Protein AF-A0A9N8EAL6-F1 (afdb_monomer)

Organism: NCBI:txid568900

Radius of gyration: 36.68 Å; Cα contacts (8 Å, |Δi|>4): 129; chains: 1; bounding box: 76×96×109 Å

Secondary structure (DSSP, 8-state):
---TTTTSSSSGGGSSS---------------------------------------TT--TTHHHH-TT--SS-HHHHHHHHHHHHTSTTTTTHHHHHHHHHHHHHHHHHHHHHHHHHHHHHTSPPPTT-----HHHHTT-HHHHHSHHHHHHHHSHHHHHHHHHHHHHHHHHHHHHHHHHHHHHHHHHHHHHHHHHHHHHHHS----------HHHHHHHHHHHHHHTSSS--S--------------------------SHHHHHHHHHHHHHHHHHHHHHHHHHHHHHTTSS---B-TTSSB---HHHHHHHHHHHHHHHTT--

pLDDT: mean 73.94, std 21.77, range [33.69, 98.25]

Structure (mmCIF, N/CA/C/O backbone):
data_AF-A0A9N8EAL6-F1
#
_entry.id   AF-A0A9N8EAL6-F1
#
loop_
_atom_site.group_PDB
_atom_site.id
_atom_site.type_symbol
_atom_site.label_atom_id
_atom_site.label_alt_id
_atom_site.label_comp_id
_atom_site.label_asym_id
_atom_site.label_entity_id
_atom_site.label_seq_id
_atom_site.pdbx_PDB_ins_code
_atom_site.Cartn_x
_atom_site.Cartn_y
_atom_site.Cartn_z
_atom_site.occupancy
_atom_site.B_iso_or_equiv
_atom_site.auth_seq_id
_atom_site.auth_comp_id
_atom_site.auth_asym_id
_atom_site.auth_atom_id
_atom_site.pdbx_PDB_model_num
ATOM 1 N N . MET A 1 1 ? 19.943 -23.748 -30.199 1.00 39.03 1 MET A N 1
ATOM 2 C CA . MET A 1 1 ? 19.596 -24.183 -28.827 1.00 39.03 1 MET A CA 1
ATOM 3 C C . MET A 1 1 ? 18.640 -23.158 -28.229 1.00 39.03 1 MET A C 1
ATOM 5 O O . MET A 1 1 ? 19.079 -22.070 -27.883 1.00 39.03 1 MET A O 1
ATOM 9 N N . MET A 1 2 ? 17.334 -23.448 -28.211 1.00 33.69 2 MET A N 1
ATOM 10 C CA . MET A 1 2 ? 16.306 -22.533 -27.688 1.00 33.69 2 MET A CA 1
ATOM 11 C C . MET A 1 2 ? 16.219 -22.652 -26.161 1.00 33.69 2 MET A C 1
ATOM 13 O O . MET A 1 2 ? 16.191 -23.760 -25.628 1.00 33.69 2 MET A O 1
ATOM 17 N N . ARG A 1 3 ? 16.223 -21.511 -25.460 1.00 41.09 3 ARG A N 1
ATOM 18 C CA . ARG A 1 3 ? 16.171 -21.432 -23.991 1.00 41.09 3 ARG A CA 1
ATOM 19 C C . ARG A 1 3 ? 14.724 -21.580 -23.479 1.00 41.09 3 ARG A C 1
ATOM 21 O O . ARG A 1 3 ? 13.819 -21.009 -24.082 1.00 41.09 3 ARG A O 1
ATOM 28 N N . PRO A 1 4 ? 14.493 -22.259 -22.340 1.00 47.22 4 PRO A N 1
ATOM 29 C CA . PRO A 1 4 ? 13.161 -22.589 -21.817 1.00 47.22 4 PRO A CA 1
ATOM 30 C C . PRO A 1 4 ? 12.445 -21.435 -21.078 1.00 47.22 4 PRO A C 1
ATOM 32 O O . PRO A 1 4 ? 11.571 -21.686 -20.256 1.00 47.22 4 PRO A O 1
ATOM 35 N N . PHE A 1 5 ? 12.776 -20.169 -21.354 1.00 44.00 5 PHE A N 1
ATOM 36 C CA . PHE A 1 5 ? 12.194 -19.021 -20.637 1.00 44.00 5 PHE A CA 1
ATOM 37 C C . PHE A 1 5 ? 10.914 -18.446 -21.277 1.00 44.00 5 PHE A C 1
ATOM 39 O O . PHE A 1 5 ? 10.159 -17.751 -20.603 1.00 44.00 5 PHE A O 1
ATOM 46 N N . SER A 1 6 ? 10.595 -18.784 -22.534 1.00 43.88 6 SER A N 1
ATOM 47 C CA . SER A 1 6 ? 9.388 -18.265 -23.212 1.00 43.88 6 SER A CA 1
ATOM 48 C C . SER A 1 6 ? 8.077 -18.966 -22.837 1.00 43.88 6 SER A C 1
ATOM 50 O O . SER A 1 6 ? 7.008 -18.458 -23.161 1.00 43.88 6 SER A O 1
ATOM 52 N N . LEU A 1 7 ? 8.119 -20.109 -22.146 1.00 43.12 7 LEU A N 1
ATOM 53 C CA . LEU A 1 7 ? 6.911 -20.890 -21.839 1.00 43.12 7 LEU A CA 1
ATOM 54 C C . LEU A 1 7 ? 6.179 -20.430 -20.566 1.00 43.12 7 LEU A C 1
ATOM 56 O O . LEU A 1 7 ? 5.005 -20.745 -20.393 1.00 43.12 7 LEU A O 1
ATOM 60 N N . LEU A 1 8 ? 6.825 -19.631 -19.712 1.00 42.97 8 LEU A N 1
ATOM 61 C CA . LEU A 1 8 ? 6.229 -19.142 -18.461 1.00 42.97 8 LEU A CA 1
ATOM 62 C C . LEU A 1 8 ? 5.416 -17.845 -18.628 1.00 42.97 8 LEU A C 1
ATOM 64 O O . LEU A 1 8 ? 4.573 -17.541 -17.790 1.00 42.97 8 LEU A O 1
ATOM 68 N N . LEU A 1 9 ? 5.592 -17.123 -19.740 1.00 45.41 9 LEU A N 1
ATOM 69 C CA . LEU A 1 9 ? 4.859 -15.884 -20.038 1.00 45.41 9 LEU A CA 1
ATOM 70 C C . LEU A 1 9 ? 3.500 -16.112 -20.725 1.00 45.41 9 LEU A C 1
ATOM 72 O O . LEU A 1 9 ? 2.684 -15.198 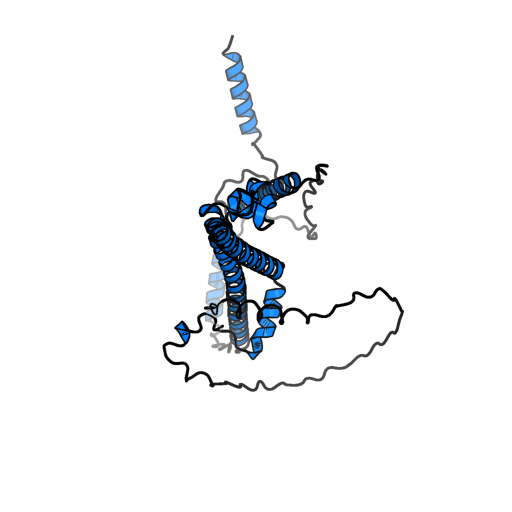-20.775 1.00 45.41 9 LEU A O 1
ATOM 76 N N . PHE A 1 10 ? 3.215 -17.327 -21.207 1.00 41.84 10 PHE A N 1
ATOM 77 C CA . PHE A 1 10 ? 1.943 -17.637 -21.877 1.00 41.84 10 PHE A CA 1
ATOM 78 C C . PHE A 1 10 ? 0.850 -18.196 -20.951 1.00 41.84 10 PHE A C 1
ATOM 80 O O . PHE A 1 10 ? -0.309 -18.259 -21.358 1.00 41.84 10 PHE A O 1
ATOM 87 N N . LEU A 1 11 ? 1.171 -18.568 -19.704 1.00 40.97 11 LEU A N 1
ATOM 88 C CA . LEU A 1 11 ? 0.177 -19.126 -18.774 1.00 40.97 11 LEU A CA 1
ATOM 89 C C . LEU A 1 11 ? -0.533 -18.081 -17.896 1.00 40.97 11 LEU A C 1
ATOM 91 O O . LEU A 1 11 ? -1.621 -18.360 -17.399 1.00 40.97 11 LEU A O 1
ATOM 95 N N . SER A 1 12 ? 0.008 -16.869 -17.738 1.00 42.00 12 SER A N 1
ATOM 96 C CA . SER A 1 12 ? -0.612 -15.813 -16.916 1.00 42.00 12 SER A CA 1
ATOM 97 C C . SER A 1 12 ? -1.681 -14.991 -17.651 1.00 42.00 12 SER A C 1
ATOM 99 O O . SER A 1 12 ? -2.512 -14.355 -17.009 1.00 42.00 12 SER A O 1
ATOM 101 N N . ALA A 1 13 ? -1.741 -15.049 -18.986 1.00 42.69 13 ALA A N 1
ATOM 102 C CA . ALA A 1 13 ? -2.713 -14.285 -19.777 1.00 42.69 13 ALA A CA 1
ATOM 103 C C . ALA A 1 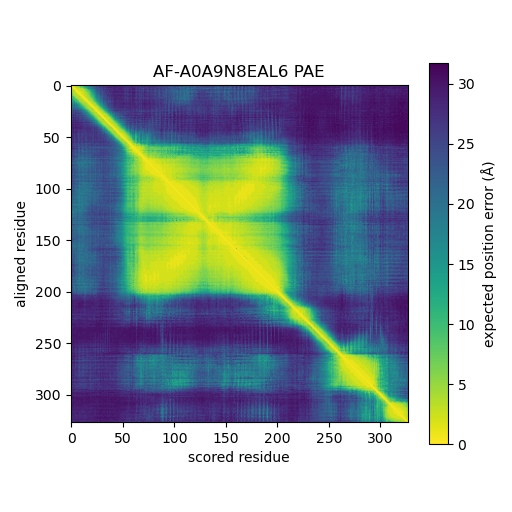13 ? -4.107 -14.940 -19.884 1.00 42.69 13 ALA A C 1
ATOM 105 O O . ALA A 1 13 ? -5.029 -14.335 -20.428 1.00 42.69 13 ALA A O 1
ATOM 106 N N . ARG A 1 14 ? -4.299 -16.165 -19.372 1.00 44.47 14 ARG A N 1
ATOM 107 C CA . ARG A 1 14 ? -5.548 -16.930 -19.564 1.00 44.47 14 ARG A CA 1
ATOM 108 C C . ARG A 1 14 ? -6.532 -16.891 -18.389 1.00 44.47 14 ARG A C 1
ATOM 110 O O . ARG A 1 14 ? -7.588 -17.503 -18.485 1.00 44.47 14 ARG A O 1
ATOM 117 N N . SER A 1 15 ? -6.224 -16.165 -17.309 1.00 42.28 15 SER A N 1
ATOM 118 C CA . SER A 1 15 ? -7.043 -16.159 -16.080 1.00 42.28 15 SER A CA 1
ATOM 119 C C . SER A 1 15 ? -7.833 -14.865 -15.817 1.00 42.28 15 SER A C 1
ATOM 121 O O . SER A 1 15 ? -8.472 -14.766 -14.772 1.00 42.28 15 SER A O 1
ATOM 123 N N . LEU A 1 16 ? -7.828 -13.879 -16.727 1.00 44.25 16 LEU A N 1
ATOM 124 C CA . LEU A 1 16 ? -8.550 -12.606 -16.531 1.00 44.25 16 LEU A CA 1
ATOM 125 C C . LEU A 1 16 ? -9.827 -12.424 -17.376 1.00 44.25 16 LEU A C 1
ATOM 127 O O . LEU A 1 16 ? -10.470 -11.384 -17.286 1.00 44.25 16 LEU A O 1
ATOM 131 N N . SER A 1 17 ? -10.263 -13.418 -18.155 1.00 42.00 17 SER A N 1
ATOM 132 C CA . SER A 1 17 ? -11.445 -13.287 -19.028 1.00 42.00 17 SER A CA 1
ATOM 133 C C . SER A 1 17 ? -12.767 -13.767 -18.405 1.00 42.00 17 SER A C 1
ATOM 135 O O . SER A 1 17 ? -13.650 -14.243 -19.116 1.00 42.00 17 SER A O 1
ATOM 137 N N . SER A 1 18 ? -12.941 -13.692 -17.084 1.00 44.59 18 SER A N 1
ATOM 138 C CA . SER A 1 18 ? -14.222 -14.035 -16.442 1.00 44.59 18 SER A CA 1
ATOM 139 C C . SER A 1 18 ? -14.507 -13.170 -15.219 1.00 44.59 18 SER A C 1
ATOM 141 O O . SER A 1 18 ? -14.542 -13.659 -14.098 1.00 44.59 18 SER A O 1
ATOM 143 N N . GLN A 1 19 ? -14.768 -11.882 -15.441 1.00 46.22 19 GLN A N 1
ATOM 144 C CA . GLN A 1 19 ? -15.762 -11.176 -14.634 1.00 46.22 19 GLN A CA 1
ATOM 145 C C . GLN A 1 19 ? -16.716 -10.442 -15.566 1.00 46.22 19 GLN A C 1
ATOM 147 O O . GLN A 1 19 ? -16.374 -9.470 -16.238 1.00 46.22 19 GLN A O 1
ATOM 152 N N . ALA A 1 20 ? -17.903 -11.029 -15.656 1.00 42.66 20 ALA A N 1
ATOM 153 C CA . ALA A 1 20 ? -19.029 -10.532 -16.402 1.00 42.66 20 ALA A CA 1
ATOM 154 C C . ALA A 1 20 ? -19.573 -9.250 -15.764 1.00 42.66 20 ALA A C 1
ATOM 156 O O . ALA A 1 20 ? -19.658 -9.102 -14.547 1.00 42.66 20 ALA A O 1
ATOM 157 N N . TRP A 1 21 ? -19.951 -8.359 -16.666 1.00 38.00 21 TRP A N 1
ATOM 158 C CA . TRP A 1 21 ? -20.810 -7.201 -16.520 1.00 38.00 21 TRP A CA 1
ATOM 159 C C . TRP A 1 21 ? -21.861 -7.301 -15.402 1.00 38.00 21 TRP A C 1
ATOM 161 O O . TRP A 1 21 ? -22.757 -8.142 -15.455 1.00 38.00 21 TRP A O 1
ATOM 171 N N . ILE A 1 22 ? -21.828 -6.353 -14.463 1.00 42.94 22 ILE A N 1
ATOM 172 C CA . ILE A 1 22 ? -23.010 -5.967 -13.686 1.00 42.94 22 ILE A CA 1
ATOM 173 C C . ILE A 1 22 ? -23.632 -4.768 -14.403 1.00 42.94 22 ILE A C 1
ATOM 175 O O . ILE A 1 22 ? -23.106 -3.658 -14.377 1.00 42.94 22 ILE A O 1
ATOM 179 N N . HIS A 1 23 ? -24.743 -5.031 -15.089 1.00 43.28 23 HIS A N 1
ATOM 180 C CA . HIS A 1 23 ? -25.616 -4.024 -15.678 1.00 43.28 23 HIS A CA 1
ATOM 181 C C . HIS A 1 23 ? -26.336 -3.236 -14.576 1.00 43.28 23 HIS A C 1
ATOM 183 O O . HIS A 1 23 ? -27.143 -3.787 -13.829 1.00 43.28 23 HIS A O 1
ATOM 189 N N . SER A 1 24 ? -26.109 -1.926 -14.536 1.00 43.47 24 SER A N 1
ATOM 190 C CA . SER A 1 24 ? -26.980 -0.957 -13.870 1.00 43.47 24 SER A CA 1
ATOM 191 C C . SER A 1 24 ? -28.190 -0.692 -14.776 1.00 43.47 24 SER A C 1
ATOM 193 O O . SER A 1 24 ? -28.054 -0.064 -15.825 1.00 43.47 24 SER A O 1
ATOM 195 N N . GLY A 1 25 ? -29.366 -1.204 -14.405 1.00 40.12 25 GLY A N 1
ATOM 196 C CA . GLY A 1 25 ? -30.649 -0.904 -15.056 1.00 40.12 25 GLY A CA 1
ATOM 197 C C . GLY A 1 25 ? -31.464 0.142 -14.273 1.00 40.12 25 GLY A C 1
ATOM 198 O O . GLY A 1 25 ? -31.322 0.212 -13.052 1.00 40.12 25 GLY A O 1
ATOM 199 N N . PRO A 1 26 ? -32.296 0.968 -14.942 1.00 55.44 26 PRO A N 1
ATOM 200 C CA . PRO A 1 26 ? -32.904 2.161 -14.355 1.00 55.44 26 PRO A CA 1
ATOM 201 C C . PRO A 1 26 ? -34.264 1.927 -13.674 1.00 55.44 26 PRO A C 1
ATOM 203 O O . PRO A 1 26 ? -34.973 0.959 -13.931 1.00 55.44 26 PRO A O 1
ATOM 206 N N . ASN A 1 27 ? -34.610 2.914 -12.842 1.00 46.31 27 ASN A N 1
ATOM 207 C CA . ASN A 1 27 ? -35.907 3.242 -12.246 1.00 46.31 27 ASN A CA 1
ATOM 208 C C . ASN A 1 27 ? -37.163 2.690 -12.946 1.00 46.31 27 ASN A C 1
ATOM 210 O O . ASN A 1 27 ? -37.526 3.144 -14.029 1.00 46.31 27 ASN A O 1
ATOM 214 N N . THR A 1 28 ? -37.961 1.935 -12.190 1.00 43.75 28 THR A N 1
ATOM 215 C CA . THR A 1 28 ? -39.425 1.954 -12.314 1.00 43.75 28 THR A CA 1
ATOM 216 C C . THR A 1 28 ? -40.062 2.084 -10.937 1.00 43.75 28 THR A C 1
ATOM 218 O O . THR A 1 28 ? -40.023 1.170 -10.117 1.00 43.75 28 THR A O 1
ATOM 221 N N . ARG A 1 29 ? -40.671 3.254 -10.711 1.00 49.31 29 ARG A N 1
ATOM 222 C CA . ARG A 1 29 ? -41.745 3.456 -9.737 1.00 49.31 29 ARG A CA 1
ATOM 223 C C . ARG A 1 29 ? -42.875 2.479 -10.051 1.00 49.31 29 ARG A C 1
ATOM 225 O O . ARG A 1 29 ? -43.297 2.436 -11.200 1.00 49.31 29 ARG A O 1
ATOM 232 N N . LEU A 1 30 ? -43.429 1.824 -9.037 1.00 41.50 30 LEU A N 1
ATOM 233 C CA . LEU A 1 30 ? -44.863 1.553 -8.959 1.00 41.50 30 LEU A CA 1
ATOM 234 C C . LEU A 1 30 ? -45.287 1.367 -7.499 1.00 41.50 30 LEU A C 1
ATOM 236 O O . LEU A 1 30 ? -44.537 0.947 -6.625 1.00 41.50 30 LEU A O 1
ATOM 240 N N . SER A 1 31 ? -46.504 1.827 -7.295 1.00 40.22 31 SER A N 1
ATOM 241 C CA . SER A 1 31 ? -47.229 2.193 -6.092 1.00 40.22 31 SER A CA 1
ATOM 242 C C . SER A 1 31 ? -47.711 1.032 -5.220 1.00 40.22 31 SER A C 1
ATOM 244 O O . SER A 1 31 ? -48.029 -0.037 -5.722 1.00 40.22 31 SER A O 1
ATOM 246 N N . CYS A 1 32 ? -47.904 1.366 -3.939 1.00 42.75 32 CYS A N 1
ATOM 247 C CA . CYS A 1 32 ? -48.983 0.937 -3.043 1.00 42.75 32 CYS A CA 1
ATOM 248 C C . CYS A 1 32 ? -49.316 -0.560 -2.958 1.00 42.75 32 CYS A C 1
ATOM 250 O O . CYS A 1 32 ? -50.050 -1.078 -3.790 1.00 42.75 32 CYS A O 1
ATOM 252 N N . PHE A 1 33 ? -49.000 -1.180 -1.817 1.00 40.34 33 PHE A N 1
ATOM 253 C CA . PHE A 1 33 ? -49.978 -2.037 -1.144 1.00 40.34 33 PHE A CA 1
ATOM 254 C C . PHE A 1 33 ? -49.747 -2.038 0.369 1.00 40.34 33 PHE A C 1
ATOM 256 O O . PHE A 1 33 ? -48.736 -2.517 0.879 1.00 40.34 33 PHE A O 1
ATOM 263 N N . SER A 1 34 ? -50.715 -1.474 1.084 1.00 47.41 34 SER A N 1
ATOM 264 C CA . SER A 1 34 ? -50.854 -1.570 2.528 1.00 47.41 34 SER A CA 1
ATOM 265 C C . SER A 1 34 ? -51.050 -3.031 2.931 1.00 47.41 34 SER A C 1
ATOM 267 O O . SER A 1 34 ? -51.983 -3.683 2.463 1.00 47.41 34 SER A O 1
ATOM 269 N N . ARG A 1 35 ? -50.239 -3.535 3.865 1.00 39.75 35 ARG A N 1
ATOM 270 C CA . ARG A 1 35 ? -50.646 -4.671 4.696 1.00 39.75 35 ARG A CA 1
ATOM 271 C C . ARG A 1 35 ? -50.071 -4.539 6.097 1.00 39.75 35 ARG A C 1
ATOM 273 O O . ARG A 1 35 ? -48.943 -4.917 6.384 1.00 39.75 35 ARG A O 1
ATOM 280 N N . VAL A 1 36 ? -50.907 -3.984 6.966 1.00 50.28 36 VAL A N 1
ATOM 281 C CA . VAL A 1 36 ? -50.837 -4.187 8.409 1.00 50.28 36 VAL A CA 1
ATOM 282 C C . VAL A 1 36 ? -50.982 -5.689 8.653 1.00 50.28 36 VAL A C 1
ATOM 284 O O . VAL A 1 36 ? -52.036 -6.259 8.380 1.00 50.28 36 VAL A O 1
ATOM 287 N N . SER A 1 37 ? -49.933 -6.335 9.157 1.00 44.91 37 SER A N 1
ATOM 288 C CA . SER A 1 37 ? -50.078 -7.587 9.894 1.00 44.91 37 SER A CA 1
ATOM 289 C C . SER A 1 37 ? -49.391 -7.439 11.242 1.00 44.91 37 SER A C 1
ATOM 291 O O . SER A 1 37 ? -48.176 -7.562 11.383 1.00 44.91 37 SER A O 1
ATOM 293 N N . THR A 1 38 ? -50.214 -7.157 12.240 1.00 48.38 38 THR A N 1
ATOM 294 C CA . THR A 1 38 ? -50.007 -7.558 13.623 1.00 48.38 38 THR A CA 1
ATOM 295 C C . THR A 1 38 ? -49.621 -9.037 13.658 1.00 48.38 38 THR A C 1
ATOM 297 O O . THR A 1 38 ? -50.462 -9.901 13.420 1.00 48.38 38 THR A O 1
ATOM 300 N N . GLN A 1 39 ? -48.357 -9.342 13.962 1.00 41.94 39 GLN A N 1
ATOM 301 C CA . GLN A 1 39 ? -47.972 -10.691 14.362 1.00 41.94 39 GLN A CA 1
ATOM 302 C C . GLN A 1 39 ? -47.383 -10.663 15.768 1.00 41.94 39 GLN A C 1
ATOM 304 O O . GLN A 1 39 ? -46.428 -9.965 16.100 1.00 41.94 39 GLN A O 1
ATOM 309 N N . THR A 1 40 ? -48.103 -11.384 16.608 1.00 40.03 40 THR A N 1
ATOM 310 C CA . THR A 1 40 ? -47.963 -11.572 18.037 1.00 40.03 40 THR A CA 1
ATOM 311 C C . THR A 1 40 ? -46.636 -12.210 18.417 1.00 40.03 40 THR A C 1
ATOM 313 O O . THR A 1 40 ? -46.141 -13.108 17.743 1.00 40.03 40 THR A O 1
ATOM 316 N N . ARG A 1 41 ? -46.131 -11.775 19.577 1.00 48.03 41 ARG A N 1
ATOM 317 C CA . ARG A 1 41 ? -45.130 -12.448 20.408 1.00 48.03 41 ARG A CA 1
ATOM 318 C C . ARG A 1 41 ? -45.295 -13.971 20.391 1.00 48.03 41 ARG A C 1
ATOM 320 O O . ARG A 1 41 ? -46.301 -14.480 20.880 1.00 48.03 41 ARG A O 1
ATOM 327 N N . THR A 1 42 ? -44.227 -14.666 20.025 1.00 39.12 42 THR A N 1
ATOM 328 C CA . THR A 1 42 ? -43.959 -16.027 20.495 1.00 39.12 42 THR A CA 1
ATOM 329 C C . THR A 1 42 ? -42.568 -16.043 21.107 1.00 39.12 42 THR A C 1
ATOM 331 O O . THR A 1 42 ? -41.550 -15.862 20.445 1.00 39.12 42 THR A O 1
ATOM 334 N N . THR A 1 43 ? -42.544 -16.191 22.425 1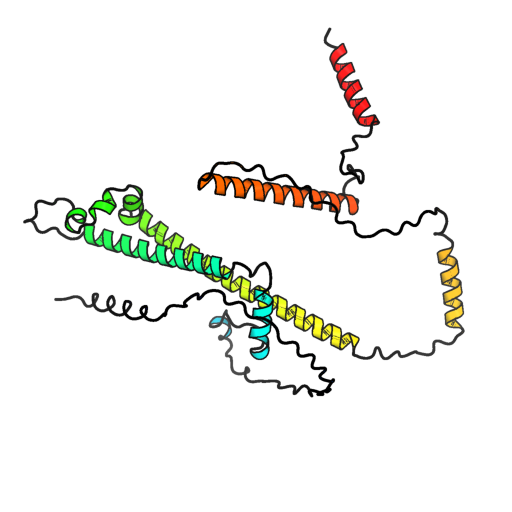.00 49.56 43 THR A N 1
ATOM 335 C CA . THR A 1 43 ? -41.361 -16.432 23.241 1.00 49.56 43 THR A CA 1
ATOM 336 C C . THR A 1 43 ? -40.794 -17.805 22.901 1.00 49.56 43 THR A C 1
ATOM 338 O O . THR A 1 43 ? -41.303 -18.814 23.385 1.00 49.56 43 THR A O 1
ATOM 341 N N . CYS A 1 44 ? -39.740 -17.851 22.089 1.00 34.91 44 CYS A N 1
ATOM 342 C CA . CYS A 1 44 ? -38.919 -19.046 21.962 1.00 34.91 44 CYS A CA 1
ATOM 343 C C . CYS A 1 44 ? -37.740 -18.906 22.927 1.00 34.91 44 CYS A C 1
ATOM 345 O O . CYS A 1 44 ? -36.825 -18.109 22.727 1.00 34.91 44 CYS A O 1
ATOM 347 N N . SER A 1 45 ? -37.829 -19.641 24.032 1.00 45.69 45 SER A N 1
ATOM 348 C CA . SER A 1 45 ? -36.743 -19.845 24.979 1.00 45.69 45 SER A CA 1
ATOM 349 C C . SER A 1 45 ? -35.655 -20.662 24.282 1.00 45.69 45 SER A C 1
ATOM 351 O O . SER A 1 45 ? -35.688 -21.889 24.301 1.00 45.69 45 SER A O 1
ATOM 353 N N . THR A 1 46 ? -34.713 -19.985 23.626 1.00 43.72 46 THR A N 1
ATOM 354 C CA . THR A 1 46 ? -33.516 -20.620 23.070 1.00 43.72 46 THR A CA 1
ATOM 355 C C . THR A 1 46 ? -32.585 -20.965 24.222 1.00 43.72 46 THR A C 1
ATOM 357 O O . THR A 1 46 ? -31.831 -20.131 24.725 1.00 43.72 46 THR A O 1
ATOM 360 N N . THR A 1 47 ? -32.683 -22.212 24.672 1.00 40.84 47 THR A N 1
ATOM 361 C CA . THR A 1 47 ? -31.687 -22.860 25.518 1.00 40.84 47 THR A CA 1
ATOM 362 C C . THR A 1 47 ? -30.340 -22.760 24.812 1.00 40.84 47 THR A C 1
ATOM 364 O O . THR A 1 47 ? -30.137 -23.331 23.744 1.00 40.84 47 THR A O 1
ATOM 367 N N . VAL A 1 48 ? -29.444 -21.974 25.401 1.00 42.44 48 VAL A N 1
ATOM 368 C CA . VAL A 1 48 ? -28.061 -21.788 24.967 1.00 42.44 48 VAL A CA 1
ATOM 369 C C . VAL A 1 48 ? -27.352 -23.137 25.082 1.00 42.44 48 VAL A C 1
ATOM 371 O O . VAL A 1 48 ? -26.926 -23.540 26.165 1.00 42.44 48 VAL A O 1
ATOM 374 N N . LEU A 1 49 ? -27.266 -23.858 23.965 1.00 37.94 49 LEU A N 1
ATOM 375 C CA . LEU A 1 49 ? -26.367 -24.991 23.809 1.00 37.94 49 LEU A CA 1
ATOM 376 C C . LEU A 1 49 ? -24.942 -24.443 23.837 1.00 37.94 49 LEU A C 1
ATOM 378 O O . LEU A 1 49 ? -24.465 -23.813 22.898 1.00 37.94 49 LEU A O 1
ATOM 382 N N . ARG A 1 50 ? -24.287 -24.651 24.976 1.00 45.88 50 ARG A N 1
ATOM 383 C CA . ARG A 1 50 ? -22.866 -24.414 25.199 1.00 45.88 50 ARG A CA 1
ATOM 384 C C . ARG A 1 50 ? -22.083 -25.485 24.433 1.00 45.88 50 ARG A C 1
ATOM 386 O O . ARG A 1 50 ? -21.627 -26.456 25.025 1.00 45.88 50 ARG A O 1
ATOM 393 N N . LEU A 1 51 ? -21.976 -25.326 23.117 1.00 39.78 51 LEU A N 1
ATOM 394 C CA . LEU A 1 51 ? -21.010 -26.049 22.295 1.00 39.78 51 LEU A CA 1
ATOM 395 C C . LEU A 1 51 ? -19.641 -25.415 22.542 1.00 39.78 51 LEU A C 1
ATOM 397 O O . LEU A 1 51 ? -19.228 -24.467 21.886 1.00 39.78 51 LEU A O 1
ATOM 401 N N . ALA A 1 52 ? -18.958 -25.918 23.567 1.00 44.25 52 ALA A N 1
ATOM 402 C CA . ALA A 1 52 ? -17.514 -25.810 23.634 1.00 44.25 52 ALA A CA 1
ATOM 403 C C . ALA A 1 52 ? -16.957 -26.738 22.545 1.00 44.25 52 ALA A C 1
ATOM 405 O O . ALA A 1 52 ? -16.779 -27.929 22.786 1.00 44.25 52 ALA A O 1
ATOM 406 N N . SER A 1 53 ? -16.769 -26.216 21.329 1.00 41.72 53 SER A N 1
ATOM 407 C CA . SER A 1 53 ? -15.912 -26.873 20.342 1.00 41.72 53 SER A CA 1
ATOM 408 C C . SER A 1 53 ? -14.477 -26.797 20.868 1.00 41.72 53 SER A C 1
ATOM 410 O O . SER A 1 53 ? -13.893 -25.719 20.959 1.00 41.72 53 SER A O 1
ATOM 412 N N . SER A 1 54 ? -13.960 -27.940 21.315 1.00 47.22 54 SER A N 1
ATOM 413 C CA . SER A 1 54 ? -12.598 -28.140 21.810 1.00 47.22 54 SER A CA 1
ATOM 414 C C . SER A 1 54 ? -11.723 -28.810 20.741 1.00 47.22 54 SER A C 1
ATOM 416 O O . SER A 1 54 ? -11.026 -29.779 21.029 1.00 47.22 54 SER A O 1
ATOM 418 N N . GLU A 1 55 ? -11.804 -28.358 19.487 1.00 54.81 55 GLU A N 1
ATOM 419 C CA . GLU A 1 55 ? -11.065 -28.958 18.361 1.00 54.81 55 GLU A CA 1
ATOM 420 C C . GLU A 1 55 ? -9.634 -28.410 18.159 1.00 54.81 55 GLU A C 1
ATOM 422 O O . GLU A 1 55 ? -8.989 -28.762 17.177 1.00 54.81 55 GLU A O 1
ATOM 427 N N . ASP A 1 56 ? -9.084 -27.603 19.075 1.00 55.06 56 ASP A N 1
ATOM 428 C CA . ASP A 1 56 ? -7.826 -26.860 18.838 1.00 55.06 56 ASP A CA 1
ATOM 429 C C . ASP A 1 56 ? -6.598 -27.316 19.668 1.00 55.06 56 ASP A C 1
ATOM 431 O O . ASP A 1 56 ? -5.610 -26.590 19.759 1.00 55.06 56 ASP A O 1
ATOM 435 N N . ASP A 1 57 ? -6.583 -28.532 20.229 1.00 59.31 57 ASP A N 1
ATOM 436 C CA . ASP A 1 57 ? -5.462 -28.989 21.086 1.00 59.31 57 ASP A CA 1
ATOM 437 C C . ASP A 1 57 ? -4.261 -29.610 20.330 1.00 59.31 57 ASP A C 1
ATOM 439 O O . ASP A 1 57 ? -3.282 -30.019 20.951 1.00 59.31 57 ASP A O 1
ATOM 443 N N . ASN A 1 58 ? -4.275 -29.651 18.990 1.00 68.12 58 ASN A N 1
ATOM 444 C CA . ASN A 1 58 ? -3.173 -30.205 18.176 1.00 68.12 58 ASN A CA 1
ATOM 445 C C . ASN A 1 58 ? -2.408 -29.162 17.342 1.00 68.12 58 ASN A C 1
ATOM 447 O O . ASN A 1 58 ? -1.735 -29.500 16.365 1.00 68.12 58 ASN A O 1
ATOM 451 N N . ARG A 1 59 ? -2.464 -27.880 17.713 1.00 72.50 59 ARG A N 1
ATOM 452 C CA . ARG A 1 59 ? -1.566 -26.874 17.133 1.00 72.50 59 ARG A CA 1
ATOM 453 C C . ARG A 1 59 ? -0.198 -26.976 17.809 1.00 72.50 59 ARG A C 1
ATOM 455 O O . ARG A 1 59 ? -0.030 -26.617 18.969 1.00 72.50 59 ARG A O 1
ATOM 462 N N . GLY A 1 60 ? 0.782 -27.526 17.090 1.00 83.44 60 GLY A N 1
ATOM 463 C CA . GLY A 1 60 ? 2.155 -27.645 17.587 1.00 83.44 60 GLY A CA 1
ATOM 464 C C . GLY A 1 60 ? 2.750 -26.282 17.982 1.00 83.44 60 GLY A C 1
ATOM 465 O O . GLY A 1 60 ? 2.314 -25.255 17.470 1.00 83.44 60 GLY A O 1
ATOM 466 N N . PRO A 1 61 ? 3.796 -26.239 18.827 1.00 84.25 61 PRO A N 1
ATOM 467 C CA . PRO A 1 61 ? 4.352 -25.001 19.401 1.00 84.25 61 PRO A CA 1
ATOM 468 C C . PRO A 1 61 ? 4.900 -23.993 18.374 1.00 84.25 61 PRO A C 1
ATOM 470 O O . PRO A 1 61 ? 5.246 -22.873 18.737 1.00 84.25 61 PRO A O 1
ATOM 473 N N . LEU A 1 62 ? 4.985 -24.382 17.098 1.00 85.06 62 LEU A N 1
ATOM 474 C CA . LEU A 1 62 ? 5.422 -23.538 15.986 1.00 85.06 62 LEU A CA 1
ATOM 475 C C . LEU A 1 62 ? 4.263 -22.998 15.132 1.00 85.06 62 LEU A C 1
ATOM 477 O O . LEU A 1 62 ? 4.511 -22.206 14.227 1.00 85.06 62 LEU A O 1
ATOM 481 N N . SER A 1 63 ? 3.009 -23.392 15.375 1.00 78.81 63 SER A N 1
ATOM 482 C CA . SER A 1 63 ? 1.868 -22.937 14.563 1.00 78.81 63 SER A CA 1
ATOM 483 C C . SER A 1 63 ? 1.698 -21.418 14.606 1.00 78.81 63 SER A C 1
ATOM 485 O O . SER A 1 63 ? 1.377 -20.804 13.594 1.00 78.81 63 SER A O 1
ATOM 487 N N . SER A 1 64 ? 2.011 -20.800 15.744 1.00 72.00 64 SER A N 1
ATOM 488 C CA . SER A 1 64 ? 1.999 -19.349 15.944 1.00 72.00 64 SER A CA 1
ATOM 489 C C . SER A 1 64 ? 3.037 -18.603 15.098 1.00 72.00 64 SER A C 1
ATOM 491 O O . SER A 1 64 ? 2.849 -17.424 14.818 1.00 72.00 64 SER A O 1
ATOM 493 N N . ILE A 1 65 ? 4.104 -19.276 14.651 1.00 78.25 65 ILE A N 1
ATOM 494 C CA . ILE A 1 65 ? 5.115 -18.699 13.752 1.00 78.25 65 ILE A CA 1
ATOM 495 C C . ILE A 1 65 ? 4.632 -18.747 12.297 1.00 78.25 65 ILE A C 1
ATOM 497 O O . ILE A 1 65 ? 4.863 -17.810 11.537 1.00 78.25 65 ILE A O 1
ATOM 501 N N . PHE A 1 66 ? 3.942 -19.821 11.905 1.00 79.31 66 PHE A N 1
ATOM 502 C CA . PHE A 1 66 ? 3.474 -20.013 10.528 1.00 79.31 66 PHE A CA 1
ATOM 503 C C . PHE A 1 66 ? 2.107 -19.380 10.243 1.00 79.31 66 PHE A C 1
ATOM 505 O O . PHE A 1 66 ? 1.749 -19.202 9.080 1.00 79.31 66 PHE A O 1
ATOM 512 N N . GLN A 1 67 ? 1.349 -19.024 11.281 1.00 80.31 67 GLN A N 1
ATOM 513 C CA . GLN A 1 67 ? 0.042 -18.378 11.169 1.00 80.31 67 GLN A CA 1
ATOM 514 C C . GLN A 1 67 ? 0.010 -17.083 11.990 1.00 80.31 67 GLN A C 1
ATOM 516 O O . GLN A 1 67 ? -0.781 -16.957 12.927 1.00 80.31 67 GLN A O 1
ATOM 521 N N . PRO A 1 68 ? 0.816 -16.063 11.626 1.00 75.62 68 PRO A N 1
ATOM 522 C CA . PRO A 1 68 ? 0.744 -14.759 12.289 1.00 75.62 68 PRO A CA 1
ATOM 523 C C . PRO A 1 68 ? -0.664 -14.144 12.191 1.00 75.62 68 PRO A C 1
ATOM 525 O O . PRO A 1 68 ? -1.010 -13.262 12.976 1.00 75.62 68 PRO A O 1
ATOM 528 N N . TYR A 1 69 ? -1.496 -14.642 11.268 1.00 81.88 69 TYR A N 1
ATOM 529 C CA . TYR A 1 69 ? -2.848 -14.178 10.964 1.00 81.88 69 TYR A CA 1
ATOM 530 C C . TYR A 1 69 ? -3.993 -14.890 11.707 1.00 81.88 69 TYR A C 1
ATOM 532 O O . TYR A 1 69 ? -5.156 -14.614 11.410 1.00 81.88 69 TYR A O 1
ATOM 540 N N . ASP A 1 70 ? -3.712 -15.750 12.691 1.00 84.31 70 ASP A N 1
ATOM 541 C CA . ASP A 1 70 ? -4.766 -16.383 13.497 1.00 84.31 70 ASP A CA 1
ATOM 542 C C . ASP A 1 70 ? -5.505 -15.373 14.388 1.00 84.31 70 ASP A C 1
ATOM 544 O O . ASP A 1 70 ? -4.955 -14.800 15.331 1.00 84.31 70 ASP A O 1
ATOM 548 N N . THR A 1 71 ? -6.783 -15.135 14.108 1.00 86.75 71 THR A N 1
ATOM 549 C CA . THR A 1 71 ? -7.622 -14.235 14.908 1.00 86.75 71 THR A CA 1
ATOM 550 C C . THR A 1 71 ? -8.124 -14.928 16.171 1.00 86.75 71 THR A C 1
ATOM 552 O O . THR A 1 71 ? -8.648 -16.034 16.088 1.00 86.75 71 THR A O 1
ATOM 555 N N . LYS A 1 72 ? -8.111 -14.235 17.319 1.00 91.81 72 LYS A N 1
ATOM 556 C CA . LYS A 1 72 ? -8.737 -14.713 18.579 1.00 91.81 72 LYS A CA 1
ATOM 557 C C . LYS A 1 72 ? -10.272 -14.826 18.516 1.00 91.81 72 LYS A C 1
ATOM 559 O O . LYS A 1 72 ? -10.914 -15.206 19.493 1.00 91.81 72 LYS A O 1
ATOM 564 N N . ILE A 1 73 ? -10.865 -14.406 17.401 1.00 93.12 73 ILE A N 1
ATOM 565 C CA . ILE A 1 73 ? -12.307 -14.318 17.198 1.00 93.12 73 ILE A CA 1
ATOM 566 C C . ILE A 1 73 ? -12.847 -15.710 16.829 1.00 93.12 73 ILE A C 1
ATOM 568 O O . ILE A 1 73 ? -12.382 -16.281 15.841 1.00 93.12 73 ILE A O 1
ATOM 572 N N . PRO A 1 74 ? -13.846 -16.243 17.558 1.00 93.75 74 PRO A N 1
ATOM 573 C CA . PRO A 1 74 ? -14.507 -17.491 17.198 1.00 93.75 74 PRO A CA 1
ATOM 574 C C . PRO A 1 74 ? -15.114 -17.409 15.790 1.00 93.75 74 PRO A C 1
ATOM 576 O O . PRO A 1 74 ? -15.715 -16.380 15.461 1.00 93.75 74 PRO A O 1
ATOM 579 N N . PRO A 1 75 ? -15.034 -18.477 14.976 1.00 93.19 75 PRO A N 1
ATOM 580 C CA . PRO A 1 75 ? -15.508 -18.456 13.592 1.00 93.19 75 PRO A CA 1
ATOM 581 C C . PRO A 1 75 ? -16.999 -18.102 13.482 1.00 93.19 75 PRO A C 1
ATOM 583 O O . PRO A 1 75 ? -17.385 -17.393 12.561 1.00 93.19 75 PRO A O 1
ATOM 586 N N . GLU A 1 76 ? -17.814 -18.495 14.465 1.00 95.31 76 GLU A N 1
ATOM 587 C CA . GLU A 1 76 ? -19.256 -18.209 14.524 1.00 95.31 76 GLU A CA 1
ATOM 588 C C . GLU A 1 76 ? -19.592 -16.712 14.626 1.00 95.31 76 GLU A C 1
ATOM 590 O O . GLU A 1 76 ? -20.628 -16.272 14.138 1.00 95.31 76 GLU A O 1
ATOM 595 N N . LEU A 1 77 ? -18.731 -15.922 15.278 1.00 95.00 77 LEU A N 1
ATOM 596 C CA . LEU A 1 77 ? -18.945 -14.485 15.499 1.00 95.00 77 LEU A CA 1
ATOM 597 C C . LEU A 1 77 ? -18.140 -13.619 14.529 1.00 95.00 77 LEU A C 1
ATOM 599 O O . LEU A 1 77 ? -18.247 -12.393 14.560 1.00 95.00 77 LEU A O 1
ATOM 603 N N . ARG A 1 78 ? -17.315 -14.243 13.685 1.00 94.19 78 ARG A N 1
ATOM 604 C CA . ARG A 1 78 ? -16.375 -13.553 12.807 1.00 94.19 78 ARG A CA 1
ATOM 605 C C . ARG A 1 78 ? -17.095 -12.572 11.886 1.00 94.19 78 ARG A C 1
ATOM 607 O O . ARG A 1 78 ? -16.750 -11.392 11.870 1.00 94.19 78 ARG A O 1
ATOM 614 N N . ASP A 1 79 ? -18.126 -13.035 11.192 1.00 96.19 79 ASP A N 1
ATOM 615 C CA . ASP A 1 79 ? -18.848 -12.226 10.208 1.00 96.19 79 ASP A CA 1
ATOM 616 C C . ASP A 1 79 ? -19.618 -11.071 10.857 1.00 96.19 79 ASP A C 1
ATOM 618 O O . ASP A 1 79 ? -19.593 -9.953 10.344 1.00 96.19 79 ASP A O 1
ATOM 622 N N . GLU A 1 80 ? -20.232 -11.296 12.024 1.00 95.88 80 GLU A N 1
ATOM 623 C CA . GLU A 1 80 ? -20.939 -10.247 12.770 1.00 95.88 80 GLU A CA 1
ATOM 624 C C . GLU A 1 80 ? -19.974 -9.139 13.217 1.00 95.88 80 GLU A C 1
ATOM 626 O O . GLU A 1 80 ? -20.270 -7.950 13.082 1.00 95.88 80 GLU A O 1
ATOM 631 N N . ILE A 1 81 ? -18.786 -9.514 13.701 1.00 96.38 81 ILE A N 1
ATOM 632 C CA . ILE A 1 81 ? -17.778 -8.554 14.159 1.00 96.38 81 ILE A CA 1
ATOM 633 C C . ILE A 1 81 ? -17.179 -7.786 12.985 1.00 96.38 81 ILE A C 1
ATOM 635 O O . ILE A 1 81 ? -17.024 -6.570 13.085 1.00 96.38 81 ILE A O 1
ATOM 639 N N . TYR A 1 82 ? -16.885 -8.443 11.861 1.00 95.56 82 TYR A N 1
ATOM 640 C CA . TYR A 1 82 ? -16.398 -7.738 10.673 1.00 95.56 82 TYR A CA 1
ATOM 641 C C . TYR A 1 82 ? -17.470 -6.854 10.031 1.00 95.56 82 TYR A C 1
ATOM 643 O O . TYR A 1 82 ? -17.134 -5.784 9.529 1.00 95.56 82 TYR A O 1
ATOM 651 N N . ALA A 1 83 ? -18.746 -7.240 10.082 1.00 96.00 83 ALA A N 1
ATOM 652 C CA . ALA A 1 83 ? -19.844 -6.375 9.657 1.00 96.00 83 ALA A CA 1
ATOM 653 C C . ALA A 1 83 ? -19.972 -5.144 10.570 1.00 96.00 83 ALA A C 1
ATOM 655 O O . ALA A 1 83 ? -20.154 -4.027 10.087 1.00 96.00 83 ALA A O 1
ATOM 656 N N . ALA A 1 84 ? -19.823 -5.317 11.887 1.00 94.88 84 ALA A N 1
ATOM 657 C CA . ALA A 1 84 ? -19.786 -4.202 12.830 1.00 94.88 84 ALA A CA 1
ATOM 658 C C . ALA A 1 84 ? -18.568 -3.289 12.597 1.00 94.88 84 ALA A C 1
ATOM 660 O O . ALA A 1 84 ? -18.704 -2.068 12.637 1.00 94.88 84 ALA A O 1
ATOM 661 N N . GLU A 1 85 ? -17.399 -3.865 12.307 1.00 95.56 85 GLU A N 1
ATOM 662 C CA . GLU A 1 85 ? -16.171 -3.132 11.984 1.00 95.56 85 GLU A CA 1
ATOM 663 C C . GLU A 1 85 ? -16.325 -2.311 10.701 1.00 95.56 85 GLU A C 1
ATOM 665 O O . GLU A 1 85 ? -15.979 -1.131 10.697 1.00 95.56 85 GLU A O 1
ATOM 670 N N . ALA A 1 86 ? -16.933 -2.883 9.659 1.00 95.19 86 ALA A N 1
ATOM 671 C CA . ALA A 1 86 ? -17.185 -2.208 8.387 1.00 95.19 86 ALA A CA 1
ATOM 672 C C . ALA A 1 86 ? -18.094 -0.972 8.518 1.00 95.19 86 ALA A C 1
ATOM 674 O O . ALA A 1 86 ? -17.983 -0.040 7.725 1.00 95.19 86 ALA A O 1
ATOM 675 N N . ASN A 1 87 ? -18.960 -0.939 9.536 1.00 95.12 87 ASN A N 1
ATOM 676 C CA . ASN A 1 87 ? -19.819 0.210 9.826 1.00 95.12 87 ASN A CA 1
ATOM 677 C C . ASN A 1 87 ? -19.098 1.336 10.590 1.00 95.12 87 ASN A C 1
ATOM 679 O O . ASN A 1 87 ? -19.683 2.398 10.806 1.00 95.12 87 ASN A O 1
ATOM 683 N N . THR A 1 88 ? -17.847 1.136 11.016 1.00 93.75 88 THR A N 1
ATOM 684 C CA . THR A 1 88 ? -17.069 2.191 11.677 1.00 93.75 88 THR A CA 1
ATOM 685 C C . THR A 1 88 ? -16.558 3.219 10.660 1.00 93.75 88 THR A C 1
ATOM 687 O O . THR A 1 88 ? -16.187 2.848 9.545 1.00 93.75 88 THR A O 1
ATOM 690 N N . PRO A 1 89 ? -16.461 4.511 11.025 1.00 92.75 89 PRO A N 1
ATOM 691 C CA . PRO A 1 89 ? -15.963 5.545 10.112 1.00 92.75 89 PRO A CA 1
ATOM 692 C C . PRO A 1 89 ? -14.516 5.291 9.656 1.00 92.75 89 PRO A C 1
ATOM 694 O O . PRO A 1 89 ? -14.152 5.663 8.551 1.00 92.75 89 PRO A O 1
ATOM 697 N N . ALA A 1 90 ? -13.698 4.602 10.460 1.00 88.19 90 ALA A N 1
ATOM 698 C CA . ALA A 1 90 ? -12.330 4.233 10.084 1.00 88.19 90 ALA A CA 1
ATOM 699 C C . ALA A 1 90 ? -12.262 3.131 9.006 1.00 88.19 90 ALA A C 1
ATOM 701 O O . ALA A 1 90 ? -11.265 3.024 8.284 1.00 88.19 90 ALA A O 1
ATOM 702 N N . ALA A 1 91 ? -13.299 2.292 8.915 1.00 93.62 91 ALA A N 1
ATOM 703 C CA . ALA A 1 91 ? -13.402 1.241 7.909 1.00 93.62 91 ALA A CA 1
ATOM 704 C C . ALA A 1 91 ? -13.978 1.755 6.584 1.00 93.62 91 ALA A C 1
ATOM 706 O O . ALA A 1 91 ? -13.685 1.181 5.529 1.00 93.62 91 ALA A O 1
ATOM 707 N N . GLN A 1 92 ? -14.743 2.852 6.626 1.00 91.56 92 GLN A N 1
ATOM 708 C CA . GLN A 1 92 ? -15.158 3.567 5.424 1.00 91.56 92 GLN A CA 1
ATOM 709 C C . GLN A 1 92 ? -13.893 3.983 4.647 1.00 91.56 92 GLN A C 1
ATOM 711 O O . GLN A 1 92 ? -12.887 4.398 5.219 1.00 91.56 92 GLN A O 1
ATOM 716 N N . GLU A 1 93 ? -13.897 3.740 3.335 1.00 94.88 93 GLU A N 1
ATOM 717 C CA . GLU A 1 93 ? -12.768 3.952 2.408 1.00 94.88 93 GLU A CA 1
ATOM 718 C C . GLU A 1 93 ? -11.550 3.019 2.541 1.00 94.88 93 GLU A C 1
ATOM 720 O O . GLU A 1 93 ? -10.701 3.028 1.646 1.00 94.88 93 GLU A O 1
ATOM 725 N N . ARG A 1 94 ? -11.449 2.158 3.569 1.00 94.62 94 ARG A N 1
ATOM 726 C CA . ARG A 1 94 ? -10.277 1.266 3.706 1.00 94.62 94 ARG A CA 1
ATOM 727 C C . ARG A 1 94 ? -10.088 0.378 2.477 1.00 94.62 94 ARG A C 1
ATOM 729 O O . ARG A 1 94 ? -8.969 0.231 1.993 1.00 94.62 94 ARG A O 1
ATOM 736 N N . GLY A 1 95 ? -11.177 -0.182 1.947 1.00 94.88 95 GLY A N 1
ATOM 737 C CA . GLY A 1 95 ? -11.130 -1.005 0.734 1.00 94.88 95 GLY A CA 1
ATOM 738 C C . GLY A 1 95 ? -10.519 -0.257 -0.455 1.00 94.88 95 GLY A C 1
ATOM 739 O O . GLY A 1 95 ? -9.672 -0.806 -1.153 1.00 94.88 95 GLY A O 1
ATOM 740 N N . THR A 1 96 ? -10.876 1.018 -0.627 1.00 96.25 96 THR A N 1
ATOM 741 C CA . THR A 1 96 ? -10.326 1.887 -1.674 1.00 96.25 96 THR A CA 1
ATOM 742 C C . THR A 1 96 ? -8.840 2.159 -1.457 1.00 96.25 96 THR A C 1
ATOM 744 O O . THR A 1 96 ? -8.067 2.077 -2.411 1.00 96.25 96 THR A O 1
ATOM 747 N N . ARG A 1 97 ? -8.411 2.430 -0.215 1.00 96.50 97 ARG A N 1
ATOM 748 C CA . ARG A 1 97 ? -6.989 2.645 0.109 1.00 96.50 97 ARG A CA 1
ATOM 749 C C . ARG A 1 97 ? -6.154 1.399 -0.176 1.00 96.50 97 ARG A C 1
ATOM 751 O O . ARG A 1 97 ? -5.186 1.483 -0.924 1.00 96.50 97 ARG A O 1
ATOM 758 N N . VAL A 1 98 ? -6.584 0.236 0.320 1.00 96.75 98 VAL A N 1
ATOM 759 C CA . VAL A 1 98 ? -5.914 -1.055 0.074 1.00 96.75 98 VAL A CA 1
ATOM 760 C C . VAL A 1 98 ? -5.836 -1.356 -1.421 1.00 96.75 98 VAL A C 1
ATOM 762 O O . VAL A 1 98 ? -4.767 -1.704 -1.915 1.00 96.75 98 VAL A O 1
ATOM 765 N N . ALA A 1 99 ? -6.934 -1.175 -2.161 1.00 96.88 99 ALA A N 1
ATOM 766 C CA . ALA A 1 99 ? -6.947 -1.377 -3.608 1.00 96.88 99 ALA A CA 1
ATOM 767 C C . ALA A 1 99 ? -5.982 -0.425 -4.332 1.00 96.88 99 ALA A C 1
ATOM 769 O O . ALA A 1 99 ? -5.276 -0.842 -5.247 1.00 96.88 99 ALA A O 1
ATOM 770 N N . THR A 1 100 ? -5.904 0.833 -3.892 1.00 97.81 100 THR A N 1
ATOM 771 C CA . THR A 1 100 ? -4.984 1.830 -4.457 1.00 97.81 100 THR A CA 1
ATOM 772 C C . THR A 1 100 ? -3.529 1.452 -4.191 1.00 97.81 100 THR A C 1
ATOM 774 O O . THR A 1 100 ? -2.716 1.469 -5.112 1.00 97.81 100 THR A O 1
ATOM 777 N N . TYR A 1 101 ? -3.193 1.048 -2.965 1.00 98.00 101 TYR A N 1
ATOM 778 C CA . TYR A 1 101 ? -1.847 0.592 -2.617 1.00 98.00 101 TYR A CA 1
ATOM 779 C C . TYR A 1 101 ? -1.451 -0.676 -3.376 1.00 98.00 101 TYR A C 1
ATOM 781 O O . TYR A 1 101 ? -0.355 -0.735 -3.929 1.00 98.00 101 TYR A O 1
ATOM 789 N N . ALA A 1 102 ? -2.357 -1.650 -3.491 1.00 97.69 102 ALA A N 1
ATOM 790 C CA . ALA A 1 102 ? -2.131 -2.859 -4.277 1.00 97.69 102 ALA A CA 1
ATOM 791 C C . ALA A 1 102 ? -1.923 -2.546 -5.770 1.00 97.69 102 ALA A C 1
ATOM 793 O O . ALA A 1 102 ? -1.042 -3.123 -6.407 1.00 97.69 102 ALA A O 1
ATOM 794 N N . LEU A 1 103 ? -2.686 -1.598 -6.324 1.00 98.19 103 LEU A N 1
ATOM 795 C CA . LEU A 1 103 ? -2.526 -1.150 -7.706 1.00 98.19 103 LEU A CA 1
ATOM 796 C C . LEU A 1 103 ? -1.170 -0.466 -7.924 1.00 98.19 103 LEU A C 1
ATOM 798 O O . LEU A 1 103 ? -0.478 -0.783 -8.888 1.00 98.19 103 LEU A O 1
ATOM 802 N N . ILE A 1 104 ? -0.765 0.434 -7.023 1.00 97.75 104 ILE A N 1
ATOM 803 C CA . ILE A 1 104 ? 0.548 1.095 -7.081 1.00 97.75 104 ILE A CA 1
ATOM 804 C C . ILE A 1 104 ? 1.673 0.062 -6.957 1.00 97.75 104 ILE A C 1
ATOM 806 O O . ILE A 1 104 ? 2.643 0.130 -7.710 1.00 97.75 104 ILE A O 1
ATOM 810 N N . ALA A 1 105 ? 1.529 -0.920 -6.062 1.00 98.25 105 ALA A N 1
ATOM 811 C CA . ALA A 1 105 ? 2.482 -2.013 -5.902 1.00 98.25 105 ALA A CA 1
ATOM 812 C C . ALA A 1 105 ? 2.645 -2.812 -7.201 1.00 98.25 105 ALA A C 1
ATOM 814 O O . ALA A 1 105 ? 3.762 -3.003 -7.684 1.00 98.25 105 ALA A O 1
ATOM 815 N N . PHE A 1 106 ? 1.525 -3.207 -7.809 1.00 98.00 106 PHE A N 1
ATOM 816 C CA . PHE A 1 106 ? 1.512 -3.927 -9.077 1.00 98.00 106 PHE A CA 1
ATOM 817 C C . PHE A 1 106 ? 2.155 -3.115 -10.208 1.00 98.00 106 PHE A C 1
ATOM 819 O O . PHE A 1 106 ? 3.027 -3.627 -10.910 1.00 98.00 106 PHE A O 1
ATOM 826 N N . ILE A 1 107 ? 1.788 -1.837 -10.352 1.00 97.94 107 ILE A N 1
ATOM 827 C CA . ILE A 1 107 ? 2.384 -0.941 -11.350 1.00 97.94 107 ILE A CA 1
ATOM 828 C C . ILE A 1 107 ? 3.894 -0.820 -11.117 1.00 97.94 107 ILE A C 1
ATOM 830 O O . ILE A 1 107 ? 4.661 -0.982 -12.060 1.00 97.94 107 ILE A O 1
ATOM 834 N N . GLY A 1 108 ? 4.344 -0.604 -9.878 1.00 97.31 108 GLY A N 1
ATOM 835 C CA . GLY A 1 108 ? 5.767 -0.499 -9.546 1.00 97.31 108 GLY A CA 1
ATOM 836 C C . GLY A 1 108 ? 6.565 -1.742 -9.949 1.00 97.31 108 GLY A C 1
ATOM 837 O O . GLY A 1 108 ? 7.624 -1.622 -10.564 1.00 97.31 108 GLY A O 1
ATOM 838 N N . ILE A 1 109 ? 6.018 -2.934 -9.689 1.00 97.06 109 ILE A N 1
ATOM 839 C CA . ILE A 1 109 ? 6.618 -4.212 -10.095 1.00 97.06 109 ILE A CA 1
ATOM 840 C C . ILE A 1 109 ? 6.688 -4.321 -11.624 1.00 97.06 109 ILE A C 1
ATOM 842 O O . ILE A 1 109 ? 7.748 -4.633 -12.166 1.00 97.06 109 ILE A O 1
ATOM 846 N N . VAL A 1 110 ? 5.595 -4.023 -12.333 1.00 97.94 110 VAL A N 1
ATOM 847 C CA . VAL A 1 110 ? 5.557 -4.067 -13.805 1.00 97.94 110 VAL A CA 1
ATOM 848 C C . VAL A 1 110 ? 6.561 -3.087 -14.418 1.00 97.94 110 VAL A C 1
ATOM 850 O O . VAL A 1 110 ? 7.291 -3.460 -15.335 1.00 97.94 110 VAL A O 1
ATOM 853 N N . LEU A 1 111 ? 6.657 -1.862 -13.894 1.00 97.44 111 LEU A N 1
ATOM 854 C CA . LEU A 1 111 ? 7.625 -0.864 -14.359 1.00 97.44 111 LEU A CA 1
ATOM 855 C C . LEU A 1 111 ? 9.073 -1.296 -14.087 1.00 97.44 111 LEU A C 1
ATOM 857 O O . LEU A 1 111 ? 9.936 -1.083 -14.937 1.00 97.44 111 LEU A O 1
ATOM 861 N N . ALA A 1 112 ? 9.344 -1.938 -12.947 1.00 97.25 112 ALA A N 1
ATOM 862 C CA . ALA A 1 112 ? 10.664 -2.482 -12.635 1.00 97.25 112 ALA A CA 1
ATOM 863 C C . ALA A 1 112 ? 11.050 -3.631 -13.586 1.00 97.25 112 ALA A C 1
ATOM 865 O O . ALA A 1 112 ? 12.169 -3.652 -14.103 1.00 97.25 112 ALA A O 1
ATOM 866 N N . PHE A 1 113 ? 10.119 -4.544 -13.886 1.00 97.31 113 PHE A N 1
ATOM 867 C CA . PHE A 1 113 ? 10.333 -5.585 -14.898 1.00 97.31 113 PHE A CA 1
ATOM 868 C C . PHE A 1 113 ? 10.559 -4.991 -16.288 1.00 97.31 113 PHE A C 1
ATOM 870 O O . PHE A 1 113 ? 11.458 -5.428 -17.005 1.00 97.31 113 PHE A O 1
ATOM 877 N N . PHE A 1 114 ? 9.788 -3.969 -16.660 1.00 97.50 114 PHE A N 1
ATOM 878 C CA . PHE A 1 114 ? 9.959 -3.290 -17.939 1.00 97.50 114 PHE A CA 1
ATOM 879 C C . PHE A 1 114 ? 11.312 -2.564 -18.029 1.00 97.50 114 PHE A C 1
ATOM 881 O O . PHE A 1 114 ? 11.966 -2.635 -19.063 1.00 97.50 114 PHE A O 1
ATOM 888 N N . ASN A 1 115 ? 11.798 -1.950 -16.943 1.00 97.56 115 ASN A N 1
ATOM 889 C CA . ASN A 1 115 ? 13.152 -1.381 -16.874 1.00 97.56 115 ASN A CA 1
ATOM 890 C C . ASN A 1 115 ? 14.237 -2.450 -17.117 1.00 97.56 115 ASN A C 1
ATOM 892 O O . ASN A 1 115 ? 15.158 -2.227 -17.907 1.00 97.56 115 ASN A O 1
ATOM 896 N N . ALA A 1 116 ? 14.110 -3.625 -16.492 1.00 97.06 116 ALA A N 1
ATOM 897 C CA . ALA A 1 116 ? 15.038 -4.735 -16.711 1.00 97.06 116 ALA A CA 1
ATOM 898 C C . ALA A 1 116 ? 15.005 -5.228 -18.169 1.00 97.06 116 ALA A C 1
ATOM 900 O O . ALA A 1 116 ? 16.057 -5.404 -18.783 1.00 97.06 116 ALA A O 1
ATOM 901 N N . PHE A 1 117 ? 13.809 -5.360 -18.746 1.00 97.25 117 PHE A N 1
ATOM 902 C CA . PHE A 1 117 ? 13.608 -5.741 -20.145 1.00 97.25 117 PHE A CA 1
ATOM 903 C C . PHE A 1 117 ? 14.240 -4.741 -21.126 1.00 97.25 117 PHE A C 1
ATOM 905 O O . PHE A 1 117 ? 15.003 -5.126 -22.010 1.00 97.25 117 PHE A O 1
ATOM 912 N N . ILE A 1 118 ? 13.993 -3.442 -20.939 1.00 97.06 118 ILE A N 1
ATOM 913 C CA . ILE A 1 118 ? 14.595 -2.372 -21.748 1.00 97.06 118 ILE A CA 1
ATOM 914 C C . ILE A 1 118 ? 16.123 -2.375 -21.613 1.00 97.06 118 ILE A C 1
ATOM 916 O O . ILE A 1 118 ? 16.840 -2.181 -22.595 1.00 97.06 118 ILE A O 1
ATOM 920 N N . THR A 1 119 ? 16.640 -2.650 -20.414 1.00 96.25 119 THR A N 1
ATOM 921 C CA . THR A 1 119 ? 18.083 -2.786 -20.183 1.00 96.25 119 THR A CA 1
ATOM 922 C C . THR A 1 119 ? 18.677 -3.966 -20.962 1.00 96.25 119 THR A C 1
ATOM 924 O O . THR A 1 119 ? 19.771 -3.839 -21.507 1.00 96.25 119 THR A O 1
ATOM 927 N N . GLU A 1 120 ? 17.971 -5.093 -21.068 1.00 96.56 120 GLU A N 1
ATOM 928 C CA . GLU A 1 120 ? 18.405 -6.247 -21.867 1.00 96.56 120 GLU A CA 1
ATOM 929 C C . GLU A 1 120 ? 18.380 -5.951 -23.376 1.00 96.56 120 GLU A C 1
ATOM 931 O O . GLU A 1 120 ? 19.347 -6.252 -24.081 1.00 96.56 120 GLU A O 1
ATOM 936 N N . LEU A 1 121 ? 17.337 -5.270 -23.868 1.00 95.75 121 LEU A N 1
ATOM 937 C CA . LEU A 1 121 ? 17.251 -4.851 -25.273 1.00 95.75 121 LEU A CA 1
ATOM 938 C C . LEU A 1 121 ? 18.400 -3.925 -25.681 1.00 95.75 121 LEU A C 1
ATOM 940 O O . LEU A 1 121 ? 18.959 -4.075 -26.763 1.00 95.75 121 LEU A O 1
ATOM 944 N N . ARG A 1 122 ? 18.811 -3.006 -24.804 1.00 95.06 122 ARG A N 1
ATOM 945 C CA . ARG A 1 122 ? 19.944 -2.103 -25.071 1.00 95.06 122 ARG A CA 1
ATOM 946 C C . ARG A 1 122 ? 21.284 -2.815 -25.200 1.00 95.06 122 ARG A C 1
ATOM 948 O O . ARG A 1 122 ? 22.171 -2.309 -25.877 1.00 95.06 122 ARG A O 1
ATOM 955 N N . ASN A 1 123 ? 21.433 -3.954 -24.532 1.00 94.56 123 ASN A N 1
ATOM 956 C CA . ASN A 1 123 ? 22.648 -4.764 -24.584 1.00 94.56 123 ASN A CA 1
ATOM 957 C C . ASN A 1 123 ? 22.599 -5.815 -25.703 1.00 94.56 123 ASN A C 1
ATOM 959 O O . ASN A 1 123 ? 23.554 -6.574 -25.870 1.00 94.56 123 ASN A O 1
ATOM 963 N N . SER A 1 124 ? 21.493 -5.890 -26.450 1.00 94.00 124 SER A N 1
ATOM 964 C CA . SER A 1 124 ? 21.348 -6.842 -27.543 1.00 94.00 124 SER A CA 1
ATOM 965 C C . SER A 1 124 ? 22.172 -6.383 -28.753 1.00 94.00 124 SER A C 1
ATOM 967 O O . SER A 1 124 ? 22.084 -5.217 -29.142 1.00 94.00 124 SER A O 1
ATOM 969 N N . PRO A 1 125 ? 22.986 -7.267 -29.357 1.00 93.06 125 PRO A N 1
ATOM 970 C CA . PRO A 1 125 ? 23.782 -6.909 -30.523 1.00 93.06 125 PRO A CA 1
ATOM 971 C C . PRO A 1 125 ? 22.867 -6.594 -31.712 1.00 93.06 125 PRO A C 1
ATOM 973 O O . PRO A 1 125 ? 21.991 -7.389 -32.055 1.00 93.06 125 PRO A O 1
ATOM 976 N N . ILE A 1 126 ? 23.083 -5.439 -32.344 1.00 92.12 126 ILE A N 1
ATOM 977 C CA . ILE A 1 126 ? 22.372 -5.047 -33.566 1.00 92.12 126 ILE A CA 1
ATOM 978 C C . ILE A 1 126 ? 23.011 -5.781 -34.759 1.00 92.12 126 ILE A C 1
ATOM 980 O O . ILE A 1 126 ? 24.243 -5.824 -34.847 1.00 92.12 126 ILE A O 1
ATOM 984 N N . PRO A 1 127 ? 22.221 -6.360 -35.683 1.00 92.50 127 PRO A N 1
ATOM 985 C CA . PRO A 1 127 ? 22.745 -6.899 -36.933 1.00 92.50 127 PRO A CA 1
ATOM 986 C C . PRO A 1 127 ? 23.484 -5.812 -37.735 1.00 92.50 127 PRO A C 1
ATOM 988 O O . PRO A 1 127 ? 22.956 -4.710 -37.872 1.00 92.50 127 PRO A O 1
ATOM 991 N N . PRO A 1 128 ? 24.660 -6.101 -38.319 1.00 92.25 128 PRO A N 1
ATOM 992 C CA . PRO A 1 128 ? 25.473 -5.099 -39.019 1.00 92.25 128 PRO A CA 1
ATOM 993 C C . PRO A 1 128 ? 24.842 -4.562 -40.316 1.00 92.25 128 PRO A C 1
ATOM 995 O O . PRO A 1 128 ? 25.368 -3.627 -40.904 1.00 92.25 128 PRO A O 1
ATOM 998 N N . GLU A 1 129 ? 23.741 -5.154 -40.780 1.00 93.38 129 GLU A N 1
ATOM 999 C CA . GLU A 1 129 ? 23.052 -4.794 -42.028 1.00 93.38 129 GLU A CA 1
ATOM 1000 C C . GLU A 1 129 ? 22.073 -3.618 -41.871 1.00 93.38 129 GLU A C 1
ATOM 1002 O O . GLU A 1 129 ? 21.535 -3.132 -42.863 1.00 93.38 129 GLU A O 1
ATOM 1007 N N . VAL A 1 130 ? 21.807 -3.169 -40.641 1.00 90.06 130 VAL A N 1
ATOM 1008 C CA . VAL A 1 130 ? 20.805 -2.135 -40.358 1.00 90.06 130 VAL A CA 1
ATOM 1009 C C . VAL A 1 130 ? 21.498 -0.828 -39.965 1.00 90.06 130 VAL A C 1
ATOM 1011 O O . VAL A 1 130 ? 22.160 -0.771 -38.934 1.00 90.06 130 VAL A O 1
ATOM 1014 N N . ASP A 1 131 ? 21.264 0.249 -40.722 1.00 90.81 131 ASP A N 1
ATOM 1015 C CA . ASP A 1 131 ? 21.809 1.605 -40.476 1.00 90.81 131 ASP A CA 1
ATOM 1016 C C . ASP A 1 131 ? 21.257 2.302 -39.205 1.00 90.81 131 ASP A C 1
ATOM 1018 O O . ASP A 1 131 ? 21.475 3.494 -38.977 1.00 90.81 131 ASP A O 1
ATOM 1022 N N . ILE A 1 132 ? 20.519 1.588 -38.350 1.00 90.12 132 ILE A N 1
ATOM 1023 C CA . ILE A 1 132 ? 19.928 2.136 -37.125 1.00 90.12 132 ILE A CA 1
ATOM 1024 C C . ILE A 1 132 ? 20.927 1.966 -35.979 1.00 90.12 132 ILE A C 1
ATOM 1026 O O . ILE A 1 132 ? 21.180 0.860 -35.510 1.00 90.12 132 ILE A O 1
ATOM 1030 N N . THR A 1 133 ? 21.463 3.087 -35.499 1.00 89.12 133 THR A N 1
ATOM 1031 C CA . THR A 1 133 ? 22.484 3.124 -34.440 1.00 89.12 133 THR A CA 1
ATOM 1032 C C . THR A 1 133 ? 21.929 2.919 -33.030 1.00 89.12 133 THR A C 1
ATOM 1034 O O . THR A 1 133 ? 22.692 2.589 -32.124 1.00 89.12 133 THR A O 1
ATOM 1037 N N . ASP A 1 134 ? 20.620 3.100 -32.826 1.00 92.94 134 ASP A N 1
ATOM 1038 C CA . ASP A 1 134 ? 19.968 2.944 -31.524 1.00 92.94 134 ASP A CA 1
ATOM 1039 C C . ASP A 1 134 ? 19.169 1.624 -31.451 1.00 92.94 134 ASP A C 1
ATOM 1041 O O . ASP A 1 134 ? 18.131 1.501 -32.118 1.00 92.94 134 ASP A O 1
ATOM 1045 N N . PRO A 1 135 ? 19.588 0.647 -30.616 1.00 93.88 135 PRO A N 1
ATOM 1046 C CA . PRO A 1 135 ? 18.862 -0.611 -30.440 1.00 93.88 135 PRO A CA 1
ATOM 1047 C C . PRO A 1 135 ? 17.394 -0.406 -30.031 1.00 93.88 135 PRO A C 1
ATOM 1049 O O . PRO A 1 135 ? 16.526 -1.206 -30.384 1.00 93.88 135 PRO A O 1
ATOM 1052 N N . LEU A 1 136 ? 17.091 0.671 -29.297 1.00 95.00 136 LEU A N 1
ATOM 1053 C CA . LEU A 1 136 ? 15.730 0.970 -28.840 1.00 95.00 136 LEU A CA 1
ATOM 1054 C C . LEU A 1 136 ? 14.842 1.453 -29.975 1.00 95.00 136 LEU A C 1
ATOM 1056 O O . LEU A 1 136 ? 13.675 1.068 -30.041 1.00 95.00 136 LEU A O 1
ATOM 1060 N N . ALA A 1 137 ? 15.389 2.276 -30.869 1.00 94.94 137 ALA A N 1
ATOM 1061 C CA . ALA A 1 137 ? 14.680 2.718 -32.058 1.00 94.94 137 ALA A CA 1
ATOM 1062 C C . ALA A 1 137 ? 14.372 1.528 -32.977 1.00 94.94 137 ALA A C 1
ATOM 1064 O O . ALA A 1 137 ? 13.244 1.415 -33.452 1.00 94.94 137 ALA A O 1
ATOM 1065 N N . TYR A 1 138 ? 15.323 0.597 -33.139 1.00 94.69 138 TYR A N 1
ATOM 1066 C CA . TYR A 1 138 ? 15.112 -0.645 -33.892 1.00 94.69 138 TYR A CA 1
ATOM 1067 C C . TYR A 1 138 ? 13.987 -1.510 -33.296 1.00 94.69 138 TYR A C 1
ATOM 1069 O O . TYR A 1 138 ? 13.162 -2.051 -34.029 1.00 94.69 138 TYR A O 1
ATOM 1077 N N . ALA A 1 139 ? 13.899 -1.587 -31.966 1.00 95.06 139 ALA A N 1
ATOM 1078 C CA . ALA A 1 139 ? 12.862 -2.340 -31.261 1.00 95.06 139 ALA A CA 1
ATOM 1079 C C . ALA A 1 139 ? 11.507 -1.602 -31.121 1.00 95.06 139 ALA A C 1
ATOM 1081 O O . ALA A 1 139 ? 10.579 -2.146 -30.525 1.00 95.06 139 ALA A O 1
ATOM 1082 N N . GLY A 1 140 ? 11.368 -0.375 -31.642 1.00 95.94 140 GLY A N 1
ATOM 1083 C CA . GLY A 1 140 ? 10.129 0.413 -31.558 1.00 95.94 140 GLY A CA 1
ATOM 1084 C C . GLY A 1 140 ? 9.903 1.136 -30.220 1.00 95.94 140 GLY A C 1
ATOM 1085 O O . GLY A 1 140 ? 8.807 1.630 -29.956 1.00 95.94 140 GLY A O 1
ATOM 1086 N N . PHE A 1 141 ? 10.933 1.242 -29.377 1.00 96.81 141 PHE A N 1
ATOM 1087 C CA . PHE A 1 141 ? 10.895 1.915 -28.072 1.00 96.81 141 PHE A CA 1
ATOM 1088 C C . PHE A 1 141 ? 11.522 3.318 -28.094 1.00 96.81 141 PHE A C 1
ATOM 1090 O O . PHE A 1 141 ? 11.919 3.836 -27.052 1.00 96.81 141 PHE A O 1
ATOM 1097 N N . SER A 1 142 ? 11.582 3.978 -29.256 1.00 95.81 142 SER A N 1
ATOM 1098 C CA . SER A 1 142 ? 12.113 5.348 -29.384 1.00 95.81 142 SER A CA 1
ATOM 1099 C C . SER A 1 142 ? 11.388 6.361 -28.486 1.00 95.81 142 SER A C 1
ATOM 1101 O O . SER A 1 142 ? 11.993 7.317 -27.998 1.00 95.81 142 SER A O 1
ATOM 1103 N N . TRP A 1 143 ? 10.106 6.121 -28.188 1.00 95.88 143 TRP A N 1
ATOM 1104 C CA . TRP A 1 143 ? 9.325 6.958 -27.278 1.00 95.88 143 TRP A CA 1
ATOM 1105 C C . TRP A 1 143 ? 9.909 7.000 -25.855 1.00 95.88 143 TRP A C 1
ATOM 1107 O O . TRP A 1 143 ? 9.826 8.042 -25.203 1.00 95.88 143 TRP A O 1
ATOM 1117 N N . VAL A 1 144 ? 10.558 5.922 -25.395 1.00 96.31 144 VAL A N 1
ATOM 1118 C CA . VAL A 1 144 ? 11.197 5.858 -24.069 1.00 96.31 144 VAL A CA 1
ATOM 1119 C C . VAL A 1 144 ? 12.305 6.903 -23.947 1.00 96.31 144 VAL A C 1
ATOM 1121 O O . VAL A 1 144 ? 12.413 7.546 -22.905 1.00 96.31 144 VAL A O 1
ATOM 1124 N N . ALA A 1 145 ? 13.087 7.096 -25.013 1.00 94.31 145 ALA A N 1
ATOM 1125 C CA . ALA A 1 145 ? 14.168 8.077 -25.071 1.00 94.31 145 ALA A CA 1
ATOM 1126 C C . ALA A 1 145 ? 13.657 9.507 -25.314 1.00 94.31 145 ALA A C 1
ATOM 1128 O O . ALA A 1 145 ? 14.287 10.468 -24.881 1.00 94.31 145 ALA A O 1
ATOM 1129 N N . SER A 1 146 ? 12.505 9.650 -25.980 1.00 95.62 146 SER A N 1
ATOM 1130 C CA . SER A 1 146 ? 11.934 10.959 -26.325 1.00 95.62 146 SER A CA 1
ATOM 1131 C C . SER A 1 146 ? 11.425 11.758 -25.119 1.00 95.62 146 SER A C 1
ATOM 1133 O O . SER A 1 146 ? 11.408 12.986 -25.166 1.00 95.62 146 SER A O 1
ATOM 1135 N N . ASN A 1 147 ? 11.022 11.085 -24.035 1.00 96.31 147 ASN A N 1
ATOM 1136 C CA . ASN A 1 147 ? 10.476 11.735 -22.849 1.00 96.31 147 ASN A CA 1
ATOM 1137 C C . ASN A 1 147 ? 11.438 11.587 -21.650 1.00 96.31 147 ASN A C 1
ATOM 1139 O O . ASN A 1 147 ? 11.826 10.468 -21.306 1.00 96.31 147 ASN A O 1
ATOM 1143 N N . PRO A 1 148 ? 11.823 12.691 -20.977 1.00 96.38 148 PRO A N 1
ATOM 1144 C CA . PRO A 1 148 ? 12.810 12.654 -19.897 1.00 96.38 148 PRO A CA 1
ATOM 1145 C C . PRO A 1 148 ? 12.359 11.807 -18.700 1.00 96.38 148 PRO A C 1
ATOM 1147 O O . PRO A 1 148 ? 13.194 11.193 -18.040 1.00 96.38 148 PRO A O 1
ATOM 1150 N N . ILE A 1 149 ? 11.051 11.728 -18.434 1.00 96.06 149 ILE A N 1
ATOM 1151 C CA . ILE A 1 149 ? 10.501 10.954 -17.314 1.00 96.06 149 ILE A CA 1
ATOM 1152 C C . ILE A 1 149 ? 10.603 9.457 -17.611 1.00 96.06 149 ILE A C 1
ATOM 1154 O O . ILE A 1 149 ? 11.099 8.694 -16.784 1.00 96.06 149 ILE A O 1
ATOM 1158 N N . THR A 1 150 ? 10.183 9.027 -18.803 1.00 95.88 150 THR A N 1
ATOM 1159 C CA . THR A 1 150 ? 10.281 7.617 -19.212 1.00 95.88 150 THR A CA 1
ATOM 1160 C C . THR A 1 150 ? 11.732 7.199 -19.399 1.00 95.88 150 THR A C 1
ATOM 1162 O O . THR A 1 150 ? 12.099 6.090 -19.020 1.00 95.88 150 THR A O 1
ATOM 1165 N N . GLY A 1 151 ? 12.577 8.101 -19.902 1.00 96.06 151 GLY A N 1
ATOM 1166 C CA . GLY A 1 151 ? 14.017 7.901 -19.986 1.00 96.06 151 GLY A CA 1
ATOM 1167 C C . GLY A 1 151 ? 14.615 7.690 -18.599 1.00 96.06 151 GLY A C 1
ATOM 1168 O O . GLY A 1 151 ? 15.302 6.699 -18.367 1.00 96.06 151 GLY A O 1
ATOM 1169 N N . PHE A 1 152 ? 14.285 8.545 -17.629 1.00 96.62 152 PHE A N 1
ATOM 1170 C CA . PHE A 1 152 ? 14.746 8.361 -16.256 1.00 96.62 152 PHE A CA 1
ATOM 1171 C C . PHE A 1 152 ? 14.265 7.036 -15.646 1.00 96.62 152 PHE A C 1
ATOM 1173 O O . PHE A 1 152 ? 15.068 6.310 -15.060 1.00 96.62 152 PHE A O 1
ATOM 1180 N N . LEU A 1 153 ? 12.982 6.701 -15.808 1.00 96.06 153 LEU A N 1
ATOM 1181 C CA . LEU A 1 153 ? 12.377 5.505 -15.218 1.00 96.06 153 LEU A CA 1
ATOM 1182 C C . LEU A 1 153 ? 12.888 4.200 -15.838 1.00 96.06 153 LEU A C 1
ATOM 1184 O O . LEU A 1 153 ? 13.117 3.242 -15.104 1.00 96.06 153 LEU A O 1
ATOM 1188 N N . PHE A 1 154 ? 13.088 4.142 -17.158 1.00 97.31 154 PHE A N 1
ATOM 1189 C CA . PHE A 1 154 ? 13.379 2.891 -17.872 1.00 97.31 154 PHE A CA 1
ATOM 1190 C C . PHE A 1 154 ? 14.821 2.752 -18.370 1.00 97.31 154 PHE A C 1
ATOM 1192 O O . PHE A 1 154 ? 15.269 1.633 -18.597 1.00 97.31 154 PHE A O 1
ATOM 1199 N N . MET A 1 155 ? 15.568 3.850 -18.526 1.00 95.00 155 MET A N 1
ATOM 1200 C CA . MET A 1 155 ? 16.948 3.805 -19.036 1.00 95.00 155 MET A CA 1
ATOM 1201 C C . MET A 1 155 ? 18.003 3.837 -17.928 1.00 95.00 155 MET A C 1
ATOM 1203 O O . MET A 1 155 ? 19.149 3.451 -18.171 1.00 95.00 155 MET A O 1
ATOM 1207 N N . ASN A 1 156 ? 17.640 4.280 -16.721 1.00 96.06 156 ASN A N 1
ATOM 1208 C CA . ASN A 1 156 ? 18.548 4.332 -15.579 1.00 96.06 156 ASN A CA 1
ATOM 1209 C C . ASN A 1 156 ? 18.295 3.172 -14.614 1.00 96.06 156 ASN A C 1
ATOM 1211 O O . ASN A 1 156 ? 17.151 2.843 -14.298 1.00 96.06 156 ASN A O 1
ATOM 1215 N N . LYS A 1 157 ? 19.379 2.625 -14.048 1.00 95.69 157 LYS A N 1
ATOM 1216 C CA . LYS A 1 157 ? 19.306 1.616 -12.974 1.00 95.69 157 LYS A CA 1
ATOM 1217 C C . LYS A 1 157 ? 18.586 2.154 -11.732 1.00 95.69 157 LYS A C 1
ATOM 1219 O O . LYS A 1 157 ? 17.864 1.420 -11.066 1.00 95.69 157 LYS A O 1
ATOM 1224 N N . LEU A 1 158 ? 18.757 3.449 -11.448 1.00 96.25 158 LEU A N 1
ATOM 1225 C CA . LEU A 1 158 ? 18.080 4.125 -10.339 1.00 96.25 158 LEU A CA 1
ATOM 1226 C C . LEU A 1 158 ? 16.563 4.204 -10.550 1.00 96.25 158 LEU A C 1
ATOM 1228 O O . LEU A 1 158 ? 15.825 4.012 -9.592 1.00 96.25 158 LEU A O 1
ATOM 1232 N N . GLY A 1 159 ? 16.099 4.424 -11.785 1.00 94.56 159 GLY A N 1
ATOM 1233 C CA . GLY A 1 159 ? 14.670 4.479 -12.107 1.00 94.56 159 GLY A CA 1
ATOM 1234 C C . GLY A 1 159 ? 13.960 3.165 -11.785 1.00 94.56 159 GLY A C 1
ATOM 1235 O O . GLY A 1 159 ? 12.997 3.155 -11.021 1.00 94.56 159 GLY A O 1
ATOM 1236 N N . GLY A 1 160 ? 14.509 2.043 -12.264 1.00 94.94 160 GLY A N 1
ATOM 1237 C CA . GLY A 1 160 ? 13.999 0.706 -11.943 1.00 94.94 160 GLY A CA 1
ATOM 1238 C C . GLY A 1 160 ? 14.037 0.396 -10.443 1.00 94.94 160 GLY A C 1
ATOM 1239 O O . GLY A 1 160 ? 13.075 -0.146 -9.902 1.00 94.94 160 GLY A O 1
ATOM 1240 N N . GLY A 1 161 ? 15.107 0.806 -9.751 1.00 97.19 161 GLY A N 1
ATOM 1241 C CA . GLY A 1 161 ? 15.223 0.671 -8.297 1.00 97.19 161 GLY A CA 1
ATOM 1242 C C . GLY A 1 161 ? 14.145 1.444 -7.530 1.00 97.19 161 GLY A C 1
ATOM 1243 O O . GLY A 1 161 ? 13.535 0.891 -6.618 1.00 97.19 161 GLY A O 1
ATOM 1244 N N . ILE A 1 162 ? 13.855 2.689 -7.925 1.00 97.50 162 ILE A N 1
ATOM 1245 C CA . ILE A 1 162 ? 12.792 3.506 -7.320 1.00 97.50 162 ILE A CA 1
ATOM 1246 C C . ILE A 1 162 ? 11.414 2.878 -7.565 1.00 97.50 162 ILE A C 1
ATOM 1248 O O . ILE A 1 162 ? 10.614 2.821 -6.635 1.00 97.50 162 ILE A O 1
ATOM 1252 N N . CYS A 1 163 ? 11.136 2.362 -8.768 1.00 97.06 163 CYS A N 1
ATOM 1253 C CA . CYS A 1 163 ? 9.880 1.656 -9.051 1.00 97.06 163 CYS A CA 1
ATOM 1254 C C . CYS A 1 163 ? 9.697 0.417 -8.167 1.00 97.06 163 CYS A C 1
ATOM 1256 O O . CYS A 1 163 ? 8.605 0.193 -7.648 1.00 97.06 163 CYS A O 1
ATOM 1258 N N . LEU A 1 164 ? 10.764 -0.362 -7.964 1.00 97.06 164 LEU A N 1
ATOM 1259 C CA . LEU A 1 164 ? 10.728 -1.565 -7.136 1.00 97.06 164 LEU A CA 1
ATOM 1260 C C . LEU A 1 164 ? 10.536 -1.212 -5.656 1.00 97.06 164 LEU A C 1
ATOM 1262 O O . LEU A 1 164 ? 9.653 -1.769 -5.009 1.00 97.06 164 LEU A O 1
ATOM 1266 N N . LEU A 1 165 ? 11.302 -0.250 -5.131 1.00 97.81 165 LEU A N 1
ATOM 1267 C CA . LEU A 1 165 ? 11.164 0.215 -3.747 1.00 97.81 165 LEU A CA 1
ATOM 1268 C C . LEU A 1 165 ? 9.797 0.856 -3.490 1.00 97.81 165 LEU A C 1
ATOM 1270 O O . LEU A 1 165 ? 9.172 0.567 -2.474 1.00 97.81 165 LEU A O 1
ATOM 1274 N N . GLY A 1 166 ? 9.311 1.685 -4.415 1.00 97.31 166 GLY A N 1
ATOM 1275 C CA . GLY A 1 166 ? 7.982 2.287 -4.335 1.00 97.31 166 GLY A CA 1
ATOM 1276 C C . GLY A 1 166 ? 6.875 1.236 -4.387 1.00 97.31 166 GLY A C 1
ATOM 1277 O O . GLY A 1 166 ? 5.940 1.292 -3.591 1.00 97.31 166 GLY A O 1
ATOM 1278 N N . GLY A 1 167 ? 7.013 0.236 -5.262 1.00 97.50 167 GLY A N 1
ATOM 1279 C CA . GLY A 1 167 ? 6.074 -0.877 -5.352 1.00 97.50 167 GLY A CA 1
ATOM 1280 C C . GLY A 1 167 ? 6.050 -1.732 -4.080 1.00 97.50 167 GLY A C 1
ATOM 1281 O O . GLY A 1 167 ? 4.979 -2.021 -3.552 1.00 97.50 167 GLY A O 1
ATOM 1282 N N . ALA A 1 168 ? 7.223 -2.069 -3.538 1.00 97.69 168 ALA A N 1
ATOM 1283 C CA . ALA A 1 168 ? 7.347 -2.801 -2.280 1.00 97.69 168 ALA A CA 1
ATOM 1284 C C . ALA A 1 168 ? 6.782 -2.00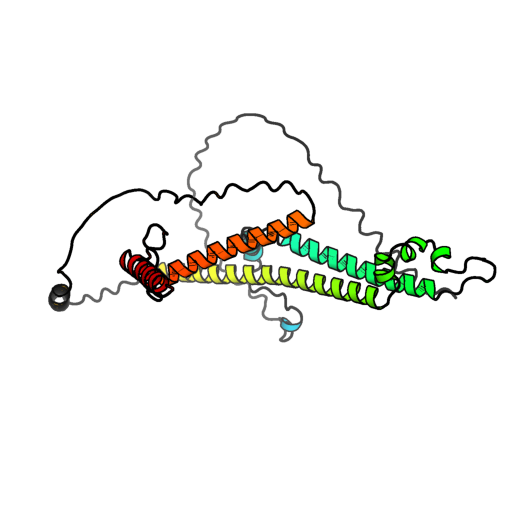3 -1.093 1.00 97.69 168 ALA A C 1
ATOM 1286 O O . ALA A 1 168 ? 6.022 -2.543 -0.293 1.00 97.69 168 ALA A O 1
ATOM 1287 N N . GLY A 1 169 ? 7.092 -0.706 -1.007 1.00 97.75 169 GLY A N 1
ATOM 1288 C CA . GLY A 1 169 ? 6.563 0.181 0.028 1.00 97.75 169 GLY A CA 1
ATOM 1289 C C . GLY A 1 169 ? 5.038 0.297 -0.019 1.00 97.75 169 GLY A C 1
ATOM 1290 O O . GLY A 1 169 ? 4.385 0.217 1.019 1.00 97.75 169 GLY A O 1
ATOM 1291 N N . ALA A 1 170 ? 4.454 0.412 -1.215 1.00 98.12 170 ALA A N 1
ATOM 1292 C CA . ALA A 1 170 ? 3.003 0.393 -1.385 1.00 98.12 170 ALA A CA 1
ATOM 1293 C C . ALA A 1 170 ? 2.393 -0.960 -0.977 1.00 98.12 170 ALA A C 1
ATOM 1295 O O . ALA A 1 170 ? 1.359 -0.985 -0.315 1.00 98.12 170 ALA A O 1
ATOM 1296 N N . GLY A 1 171 ? 3.055 -2.078 -1.293 1.00 97.50 171 GLY A N 1
ATOM 1297 C CA . GLY A 1 171 ? 2.640 -3.409 -0.841 1.00 97.50 171 GLY A CA 1
ATOM 1298 C C . GLY A 1 171 ? 2.570 -3.515 0.686 1.00 97.50 171 GLY A C 1
ATOM 1299 O O . GLY A 1 171 ? 1.542 -3.915 1.225 1.00 97.50 171 GLY A O 1
ATOM 1300 N N . LEU A 1 172 ? 3.609 -3.049 1.386 1.00 97.38 172 LEU A N 1
ATOM 1301 C CA . LEU A 1 172 ? 3.636 -3.023 2.854 1.00 97.38 172 LEU A CA 1
ATOM 1302 C C . LEU A 1 172 ? 2.541 -2.126 3.449 1.00 97.38 172 LEU A C 1
ATOM 1304 O O . LEU A 1 172 ? 1.953 -2.469 4.470 1.00 97.38 172 LEU A O 1
ATOM 1308 N N . MET A 1 173 ? 2.225 -0.995 2.810 1.00 97.62 173 MET A N 1
ATOM 1309 C CA . MET A 1 173 ? 1.113 -0.136 3.242 1.00 97.62 173 MET A CA 1
ATOM 1310 C C . MET A 1 173 ? -0.250 -0.822 3.072 1.00 97.62 173 MET A C 1
ATOM 1312 O O . MET A 1 173 ? -1.127 -0.667 3.922 1.00 97.62 173 MET A O 1
ATOM 1316 N N . ALA A 1 174 ? -0.432 -1.612 2.008 1.00 97.56 174 ALA A N 1
ATOM 1317 C CA . ALA A 1 174 ? -1.641 -2.413 1.822 1.00 97.56 174 ALA A CA 1
ATOM 1318 C C . ALA A 1 174 ? -1.792 -3.474 2.926 1.00 97.56 174 ALA A C 1
ATOM 1320 O O . ALA A 1 174 ? -2.886 -3.644 3.467 1.00 97.56 174 ALA A O 1
ATOM 1321 N N . GLU A 1 175 ? -0.699 -4.152 3.287 1.00 94.94 175 GLU A N 1
ATOM 1322 C CA . GLU A 1 175 ? -0.673 -5.123 4.386 1.00 94.94 175 GLU A CA 1
ATOM 1323 C C . GLU A 1 175 ? -0.957 -4.459 5.737 1.00 94.94 175 GLU A C 1
ATOM 1325 O O . GLU A 1 175 ? -1.817 -4.930 6.479 1.00 94.94 175 GLU A O 1
ATOM 1330 N N . ALA A 1 176 ? -0.330 -3.314 6.020 1.00 96.25 176 ALA A N 1
ATOM 1331 C CA . ALA A 1 176 ? -0.559 -2.565 7.252 1.00 96.25 176 ALA A CA 1
ATOM 1332 C C . ALA A 1 176 ? -2.038 -2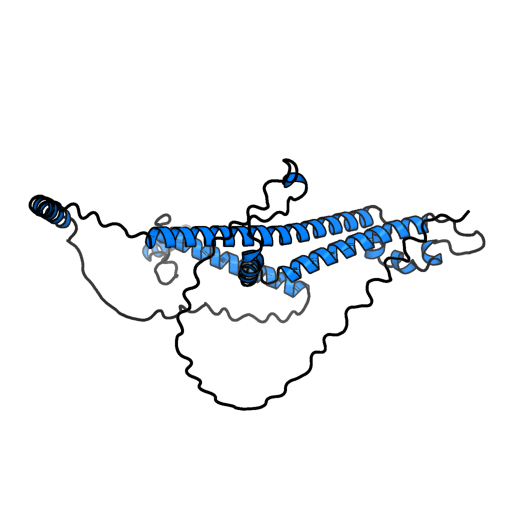.174 7.425 1.00 96.25 176 ALA A C 1
ATOM 1334 O O . ALA A 1 176 ? -2.599 -2.308 8.513 1.00 96.25 176 ALA A O 1
ATOM 1335 N N . GLU A 1 177 ? -2.710 -1.743 6.353 1.00 95.62 177 GLU A N 1
ATOM 1336 C CA . GLU A 1 177 ? -4.148 -1.450 6.380 1.00 95.62 177 GLU A CA 1
ATOM 1337 C C . GLU A 1 177 ? -4.993 -2.701 6.675 1.00 95.62 177 GLU A C 1
ATOM 1339 O O . GLU A 1 177 ? -5.943 -2.632 7.465 1.00 95.62 177 GLU A O 1
ATOM 1344 N N . LEU A 1 178 ? -4.648 -3.858 6.101 1.00 94.31 178 LEU A N 1
ATOM 1345 C CA . LEU A 1 178 ? -5.313 -5.129 6.413 1.00 94.31 178 LEU A CA 1
ATOM 1346 C C . LEU A 1 178 ? -5.084 -5.554 7.871 1.00 94.31 178 LEU A C 1
ATOM 1348 O O . LEU A 1 178 ? -6.020 -6.028 8.523 1.00 94.31 178 LEU A O 1
ATOM 1352 N N . ASP A 1 179 ? -3.897 -5.306 8.418 1.00 94.44 179 ASP A N 1
ATOM 1353 C CA . ASP A 1 179 ? -3.597 -5.562 9.825 1.00 94.44 179 ASP A CA 1
ATOM 1354 C C . ASP A 1 179 ? -4.406 -4.650 10.753 1.00 94.44 179 ASP A C 1
ATOM 1356 O O . ASP A 1 179 ? -4.964 -5.120 11.751 1.00 94.44 179 ASP A O 1
ATOM 1360 N N . THR A 1 180 ? -4.588 -3.368 10.407 1.00 94.56 180 THR A N 1
ATOM 1361 C CA . THR A 1 180 ? -5.445 -2.475 11.210 1.00 94.56 180 THR A CA 1
ATOM 1362 C C . THR A 1 180 ? -6.892 -2.963 11.277 1.00 94.56 180 THR A C 1
ATOM 1364 O O . THR A 1 180 ? -7.520 -2.876 12.336 1.00 94.56 180 THR A O 1
ATOM 1367 N N . LYS A 1 181 ? -7.418 -3.535 10.183 1.00 95.06 181 LYS A N 1
ATOM 1368 C CA . LYS A 1 181 ? -8.759 -4.138 10.149 1.00 95.06 181 LYS A CA 1
ATOM 1369 C C . LYS A 1 181 ? -8.883 -5.257 11.177 1.00 95.06 181 LYS A C 1
ATOM 1371 O O . LYS A 1 181 ? -9.875 -5.330 11.902 1.00 95.06 181 LYS A O 1
ATOM 1376 N N . ARG A 1 182 ? -7.874 -6.124 11.256 1.00 93.94 182 ARG A N 1
ATOM 1377 C CA . ARG A 1 182 ? -7.847 -7.225 12.220 1.00 93.94 182 ARG A CA 1
ATOM 1378 C C . ARG A 1 182 ? -7.748 -6.721 13.656 1.00 93.94 182 ARG A C 1
ATOM 1380 O O . ARG A 1 182 ? -8.555 -7.133 14.483 1.00 93.94 182 ARG A O 1
ATOM 1387 N N . ILE A 1 183 ? -6.823 -5.806 13.939 1.00 94.25 183 ILE A N 1
ATOM 1388 C CA . ILE A 1 183 ? -6.643 -5.237 15.283 1.00 94.25 183 ILE A CA 1
ATOM 1389 C C . ILE A 1 183 ? -7.936 -4.563 15.764 1.00 94.25 183 ILE A C 1
ATOM 1391 O O . ILE A 1 183 ? -8.327 -4.706 16.922 1.00 94.25 183 ILE A O 1
ATOM 1395 N N . ASN A 1 184 ? -8.635 -3.849 14.880 1.00 95.31 184 ASN A N 1
ATOM 1396 C CA . ASN A 1 184 ? -9.905 -3.215 15.220 1.00 95.31 184 ASN A CA 1
ATOM 1397 C C . ASN A 1 184 ? -11.012 -4.241 15.489 1.00 95.31 184 ASN A C 1
ATOM 1399 O O . ASN A 1 184 ? -11.751 -4.088 16.463 1.00 95.31 184 ASN A O 1
ATOM 1403 N N . ALA A 1 185 ? -11.099 -5.307 14.691 1.00 95.44 185 ALA A N 1
ATOM 1404 C CA . ALA A 1 185 ? -12.037 -6.401 14.934 1.00 95.44 185 ALA A CA 1
ATOM 1405 C C . ALA A 1 185 ? -11.775 -7.095 16.287 1.00 95.44 185 ALA A C 1
ATOM 1407 O O . ALA A 1 185 ? -12.714 -7.358 17.039 1.00 95.44 185 ALA A O 1
ATOM 1408 N N . GLU A 1 186 ? -10.508 -7.325 16.642 1.00 95.44 186 GLU A N 1
ATOM 1409 C CA . GLU A 1 186 ? -10.126 -7.903 17.937 1.00 95.44 186 GLU A CA 1
ATOM 1410 C C . GLU A 1 186 ? -10.513 -6.986 19.108 1.00 95.44 186 GLU A C 1
ATOM 1412 O O . GLU A 1 186 ? -11.109 -7.452 20.078 1.00 95.44 186 GLU A O 1
ATOM 1417 N N . LYS A 1 187 ? -10.304 -5.668 18.991 1.00 95.75 187 LYS A N 1
ATOM 1418 C CA . LYS A 1 187 ? -10.752 -4.694 20.006 1.00 95.75 187 LYS A CA 1
ATOM 1419 C C . LYS A 1 187 ? -12.273 -4.684 20.186 1.00 95.75 187 LYS A C 1
ATOM 1421 O O . LYS A 1 187 ? -12.761 -4.602 21.315 1.00 95.75 187 LYS A O 1
ATOM 1426 N N . ILE A 1 188 ? -13.035 -4.775 19.091 1.00 95.25 188 ILE A N 1
ATOM 1427 C CA . ILE A 1 188 ? -14.504 -4.874 19.144 1.00 95.25 188 ILE A CA 1
ATOM 1428 C C . ILE A 1 188 ? -14.917 -6.155 19.878 1.00 95.25 188 ILE A C 1
ATOM 1430 O O . ILE A 1 188 ? -15.819 -6.125 20.719 1.00 95.25 188 ILE A O 1
ATOM 1434 N N . PHE A 1 189 ? -14.240 -7.269 19.601 1.00 96.38 189 PHE A N 1
ATOM 1435 C CA . PHE A 1 189 ? -14.500 -8.541 20.263 1.00 96.38 189 PHE A CA 1
ATOM 1436 C C . PHE A 1 189 ? -14.220 -8.496 21.770 1.00 96.38 189 PHE A C 1
ATOM 1438 O O . PHE A 1 189 ? -15.070 -8.905 22.564 1.00 96.38 189 PHE A O 1
ATOM 1445 N N . GLU A 1 190 ? -13.068 -7.961 22.175 1.00 96.31 190 GLU A N 1
ATOM 1446 C CA . GLU A 1 190 ? -12.692 -7.818 23.586 1.00 96.31 190 GLU A CA 1
ATOM 1447 C C . GLU A 1 190 ? -13.709 -6.956 24.353 1.00 96.31 190 GLU A C 1
ATOM 1449 O O . GLU A 1 190 ? -14.149 -7.310 25.453 1.00 96.31 190 GLU A O 1
ATOM 1454 N N . GLU A 1 191 ? -14.179 -5.859 23.753 1.00 95.25 191 GLU A N 1
ATOM 1455 C CA . GLU A 1 191 ? -15.215 -5.020 24.359 1.00 95.25 191 GLU A CA 1
ATOM 1456 C C . GLU A 1 191 ? -16.582 -5.734 24.421 1.00 95.25 191 GLU A C 1
ATOM 1458 O O . GLU A 1 191 ? -17.302 -5.611 25.420 1.00 95.25 191 GLU A O 1
ATOM 1463 N N . LEU A 1 192 ? -16.945 -6.541 23.414 1.00 94.06 192 LEU A N 1
ATOM 1464 C CA . LEU A 1 192 ? -18.147 -7.384 23.458 1.00 94.06 192 LEU A CA 1
ATOM 1465 C C . LEU A 1 192 ? -18.083 -8.404 24.603 1.00 94.06 192 LEU A C 1
ATOM 1467 O O . LEU A 1 192 ? -19.070 -8.554 25.335 1.00 94.06 192 LEU A O 1
ATOM 1471 N N . GLN A 1 193 ? -16.940 -9.064 24.804 1.00 95.12 193 GLN A N 1
ATOM 1472 C CA . GLN A 1 193 ? -16.729 -9.982 25.927 1.00 95.12 193 GLN A CA 1
ATOM 1473 C C . GLN A 1 193 ? -16.861 -9.256 27.268 1.00 95.12 193 GLN A C 1
ATOM 1475 O O . GLN A 1 193 ? -17.657 -9.665 28.119 1.00 95.12 193 GLN A O 1
ATOM 1480 N N . ARG A 1 194 ? -16.202 -8.102 27.424 1.00 96.50 194 ARG A N 1
ATOM 1481 C CA . ARG A 1 194 ? -16.292 -7.275 28.635 1.00 96.50 194 ARG A CA 1
ATOM 1482 C C . ARG A 1 194 ? -17.734 -6.874 28.959 1.00 96.50 194 ARG A C 1
ATOM 1484 O O . ARG A 1 194 ? -18.137 -6.859 30.127 1.00 96.50 194 ARG A O 1
ATOM 1491 N N . ARG A 1 195 ? -18.545 -6.550 27.946 1.00 94.19 195 ARG A N 1
ATOM 1492 C CA . ARG A 1 195 ? -19.975 -6.233 28.116 1.00 94.19 195 ARG A CA 1
ATOM 1493 C C . ARG A 1 195 ? -20.799 -7.455 28.513 1.00 94.19 195 ARG A C 1
ATOM 1495 O O . ARG A 1 195 ? -21.710 -7.310 29.331 1.00 94.19 195 ARG A O 1
ATOM 1502 N N . ARG A 1 196 ? -20.498 -8.640 27.971 1.00 93.06 196 ARG A N 1
ATOM 1503 C CA . ARG A 1 196 ? -21.149 -9.903 28.366 1.00 93.06 196 ARG A CA 1
ATOM 1504 C C . ARG A 1 196 ? -20.857 -10.225 29.834 1.00 93.06 196 ARG A C 1
ATOM 1506 O O . ARG A 1 196 ? -21.805 -10.405 30.595 1.00 93.06 196 ARG A O 1
ATOM 1513 N N . GLU A 1 197 ? -19.600 -10.140 30.263 1.00 94.25 197 GLU A N 1
ATOM 1514 C CA . GLU A 1 197 ? -19.212 -10.360 31.663 1.00 94.25 197 GLU A CA 1
ATOM 1515 C C . GLU A 1 197 ? -19.841 -9.346 32.627 1.00 94.25 197 GLU A C 1
ATOM 1517 O O . GLU A 1 197 ? -20.300 -9.707 33.711 1.00 94.25 197 GLU A O 1
ATOM 1522 N N . LYS A 1 198 ? -19.897 -8.058 32.255 1.00 94.38 198 LYS A N 1
ATOM 1523 C CA . LYS A 1 198 ? -20.567 -7.026 33.069 1.00 94.38 198 LYS A CA 1
ATOM 1524 C C . LYS A 1 198 ? -22.062 -7.312 33.215 1.00 94.38 198 LYS A C 1
ATOM 1526 O O . LYS A 1 198 ? -22.594 -7.185 34.317 1.00 94.38 198 LYS A O 1
ATOM 1531 N N . LYS A 1 199 ? -22.737 -7.719 32.132 1.00 93.44 199 LYS A N 1
ATOM 1532 C CA . LYS A 1 199 ? -24.157 -8.108 32.164 1.00 93.44 199 LYS A CA 1
ATOM 1533 C C . LYS A 1 199 ? -24.376 -9.353 33.025 1.00 93.44 199 LYS A C 1
ATOM 1535 O O . LYS A 1 199 ? -25.356 -9.400 33.760 1.00 93.44 199 LYS A O 1
ATOM 1540 N N . GLU A 1 200 ? -23.471 -10.326 32.979 1.00 91.62 200 GLU A N 1
ATOM 1541 C CA . GLU A 1 200 ? -23.530 -11.518 33.829 1.00 91.62 200 GLU A CA 1
ATOM 1542 C C . GLU A 1 200 ? -23.333 -11.169 35.312 1.00 91.62 200 GLU A C 1
ATOM 1544 O O . GLU A 1 200 ? -24.158 -11.543 36.144 1.00 91.62 200 GLU A O 1
ATOM 1549 N N . LYS A 1 201 ? -22.332 -10.340 35.642 1.00 87.19 201 LYS A N 1
ATOM 1550 C CA . LYS A 1 201 ? -22.092 -9.838 37.009 1.00 87.19 201 LYS A CA 1
ATOM 1551 C C . LYS A 1 201 ? -23.252 -8.997 37.556 1.00 87.19 201 LYS A C 1
ATOM 1553 O O . LYS A 1 201 ? -23.485 -9.005 38.760 1.00 87.19 201 LYS A O 1
ATOM 1558 N N . GLN A 1 202 ? -23.977 -8.271 36.702 1.00 82.88 202 GLN A N 1
ATOM 1559 C CA . GLN A 1 202 ? -25.170 -7.510 37.101 1.00 82.88 202 GLN A CA 1
ATOM 1560 C C . GLN A 1 202 ? -26.418 -8.388 37.271 1.00 82.88 202 GLN A C 1
ATOM 1562 O O . GLN A 1 202 ? -27.252 -8.091 38.124 1.00 82.88 202 GLN A O 1
ATOM 1567 N N . LYS A 1 203 ? -26.557 -9.451 36.469 1.00 79.50 203 LYS A N 1
ATOM 1568 C CA . LYS A 1 203 ? -27.672 -10.408 36.556 1.00 79.50 203 LYS A CA 1
ATOM 1569 C C . LYS A 1 203 ? -27.496 -11.429 37.672 1.00 79.50 203 LYS A C 1
ATOM 1571 O O . LYS A 1 203 ? -28.500 -11.922 38.183 1.00 79.50 203 LYS A O 1
ATOM 1576 N N . ALA A 1 204 ? -26.259 -11.736 38.065 1.00 72.25 204 ALA A N 1
ATOM 1577 C CA . ALA A 1 204 ? -25.999 -12.463 39.295 1.00 72.25 204 ALA A CA 1
ATOM 1578 C C . ALA A 1 204 ? -26.658 -11.661 40.425 1.00 72.25 204 ALA A C 1
ATOM 1580 O O . ALA A 1 204 ? -26.275 -10.506 40.645 1.00 72.25 204 ALA A O 1
ATOM 1581 N N . PRO A 1 205 ? -27.693 -12.201 41.096 1.00 64.38 205 PRO A N 1
ATOM 1582 C CA . PRO A 1 205 ? -28.412 -11.442 42.096 1.00 64.38 205 PRO A CA 1
ATOM 1583 C C . PRO A 1 205 ? -27.370 -10.999 43.108 1.00 64.38 205 PRO A C 1
ATOM 1585 O O . PRO A 1 205 ? -26.705 -11.845 43.713 1.00 64.38 205 PRO A O 1
ATOM 1588 N N . LYS A 1 206 ? -27.213 -9.679 43.288 1.00 63.34 206 LYS A N 1
ATOM 1589 C CA . LYS A 1 206 ? -26.655 -9.132 44.521 1.00 63.34 206 LYS A CA 1
ATOM 1590 C C . LYS A 1 206 ? -27.530 -9.732 45.599 1.00 63.34 206 LYS A C 1
ATOM 1592 O O . LYS A 1 206 ? -28.629 -9.248 45.866 1.00 63.34 206 LYS A O 1
ATOM 1597 N N . ARG A 1 207 ? -27.099 -10.882 46.113 1.00 63.06 207 ARG A N 1
ATOM 1598 C CA . ARG A 1 207 ? -27.754 -11.634 47.160 1.00 63.06 207 ARG A CA 1
ATOM 1599 C C . ARG A 1 207 ? -27.608 -10.681 48.319 1.00 63.06 207 ARG A C 1
ATOM 1601 O O . ARG A 1 207 ? -26.562 -10.634 48.958 1.00 63.06 207 ARG A O 1
ATOM 1608 N N . ASN A 1 208 ? -28.608 -9.814 48.463 1.00 58.53 208 ASN A N 1
ATOM 1609 C CA . ASN A 1 208 ? -28.752 -8.873 49.542 1.00 58.53 208 ASN A CA 1
ATOM 1610 C C . ASN A 1 208 ? -28.844 -9.751 50.776 1.00 58.53 208 ASN A C 1
ATOM 1612 O O . ASN A 1 208 ? -29.921 -10.085 51.262 1.00 58.53 208 ASN A O 1
ATOM 1616 N N . LYS A 1 209 ? -27.678 -10.140 51.289 1.00 60.75 209 LYS A N 1
ATOM 1617 C CA . LYS A 1 209 ? -27.484 -10.535 52.661 1.00 60.75 209 LYS A CA 1
ATOM 1618 C C . LYS A 1 209 ? -27.696 -9.226 53.412 1.00 60.75 209 LYS A C 1
ATOM 1620 O O . LYS A 1 209 ? -26.754 -8.580 53.857 1.00 60.75 209 LYS A O 1
ATOM 1625 N N . LYS A 1 210 ? -28.971 -8.818 53.517 1.00 59.19 210 LYS A N 1
ATOM 1626 C CA . LYS A 1 210 ? -29.492 -8.030 54.624 1.00 59.19 210 LYS A CA 1
ATOM 1627 C C . LYS A 1 210 ? -29.155 -8.863 55.859 1.00 59.19 210 LYS A C 1
ATOM 1629 O O . LYS A 1 210 ? -29.993 -9.581 56.395 1.00 59.19 210 LYS A O 1
ATOM 1634 N N . LYS A 1 211 ? -27.895 -8.803 56.306 1.00 60.94 211 LYS A N 1
ATOM 1635 C CA . LYS A 1 211 ? -27.590 -8.925 57.723 1.00 60.94 211 LYS A CA 1
ATOM 1636 C C . LYS A 1 211 ? -28.479 -7.854 58.334 1.00 60.94 211 LYS A C 1
ATOM 1638 O O . LYS A 1 211 ? -28.285 -6.673 58.056 1.00 60.94 211 LYS A O 1
ATOM 1643 N N . ARG A 1 212 ? -29.536 -8.283 59.028 1.00 59.91 212 ARG A N 1
ATOM 1644 C CA . ARG A 1 212 ? -30.391 -7.425 59.849 1.00 59.91 212 ARG A CA 1
ATOM 1645 C C . ARG A 1 212 ? -29.450 -6.718 60.820 1.00 59.91 212 ARG A C 1
ATOM 1647 O O . ARG A 1 212 ? -29.109 -7.267 61.861 1.00 59.91 212 ARG A O 1
ATOM 1654 N N . ARG A 1 213 ? -28.939 -5.553 60.428 1.00 58.06 213 ARG A N 1
ATOM 1655 C CA . ARG A 1 213 ? -28.159 -4.692 61.303 1.00 58.06 213 ARG A CA 1
ATOM 1656 C C . ARG A 1 213 ? -29.193 -4.115 62.257 1.00 58.06 213 ARG A C 1
ATOM 1658 O O . ARG A 1 213 ? -30.096 -3.392 61.842 1.00 58.06 213 ARG A O 1
ATOM 1665 N N . SER A 1 214 ? -29.152 -4.629 63.482 1.00 62.03 214 SER A N 1
ATOM 1666 C CA . SER A 1 214 ? -30.009 -4.270 64.608 1.00 62.03 214 SER A CA 1
ATOM 1667 C C . SER A 1 214 ? -30.290 -2.764 64.615 1.00 62.03 214 SER A C 1
ATOM 1669 O O . SER A 1 214 ? -29.367 -1.958 64.493 1.00 62.03 214 SER A O 1
ATOM 1671 N N . GLY A 1 215 ? -31.561 -2.377 64.758 1.00 61.62 215 GLY A N 1
ATOM 1672 C CA . GLY A 1 215 ? -32.032 -0.989 64.645 1.00 61.62 215 GLY A CA 1
ATOM 1673 C C . GLY A 1 215 ? -31.387 0.019 65.608 1.00 61.62 215 GLY A C 1
ATOM 1674 O O . GLY A 1 215 ? -31.629 1.214 65.474 1.00 61.62 215 GLY A O 1
ATOM 1675 N N . LYS A 1 216 ? -30.539 -0.424 66.546 1.00 64.88 216 LYS A N 1
ATOM 1676 C CA . LYS A 1 216 ? -29.739 0.459 67.407 1.00 64.88 216 LYS A CA 1
ATOM 1677 C C . LYS A 1 216 ? -28.529 1.081 66.706 1.00 64.88 216 LYS A C 1
ATOM 1679 O O . LYS A 1 216 ? -28.142 2.183 67.070 1.00 64.88 216 LYS A O 1
ATOM 1684 N N . GLU A 1 217 ? -27.940 0.422 65.710 1.00 59.84 217 GLU A N 1
ATOM 1685 C CA . GLU A 1 217 ? -26.714 0.922 65.065 1.00 59.84 217 GLU A CA 1
ATOM 1686 C C . GLU A 1 217 ? -27.019 1.962 63.975 1.00 59.84 217 GLU A C 1
ATOM 1688 O O . GLU A 1 217 ? -26.277 2.926 63.810 1.00 59.84 217 GLU A O 1
ATOM 1693 N N . LYS A 1 218 ? -28.166 1.828 63.292 1.00 69.12 218 LYS A N 1
ATOM 1694 C CA . LYS A 1 218 ? -28.613 2.788 62.269 1.00 69.12 218 LYS A CA 1
ATOM 1695 C C . LYS A 1 218 ? -28.857 4.183 62.859 1.00 69.12 218 LYS A C 1
ATOM 1697 O O . LYS A 1 218 ? -28.411 5.161 62.279 1.00 69.12 218 LYS A O 1
ATOM 1702 N N . LYS A 1 219 ? -29.452 4.257 64.058 1.00 69.88 219 LYS A N 1
ATOM 1703 C CA . LYS A 1 219 ? -29.687 5.529 64.763 1.00 69.88 219 LYS A CA 1
ATOM 1704 C C . LYS A 1 219 ? -28.397 6.240 65.187 1.00 69.88 219 LYS A C 1
ATOM 1706 O O . LYS A 1 219 ? -28.380 7.459 65.256 1.00 69.88 219 LYS A O 1
ATOM 1711 N N . ARG A 1 220 ? -27.315 5.499 65.464 1.00 67.31 220 ARG A N 1
ATOM 1712 C CA . ARG A 1 220 ? -26.022 6.100 65.839 1.00 67.31 220 ARG A CA 1
ATOM 1713 C C . ARG A 1 220 ? -25.272 6.677 64.638 1.00 67.31 220 ARG A C 1
ATOM 1715 O O . ARG A 1 220 ? -24.581 7.669 64.794 1.00 67.31 220 ARG A O 1
ATOM 1722 N N . MET A 1 221 ? -25.427 6.080 63.456 1.00 64.56 221 MET A N 1
ATOM 1723 C CA . MET A 1 221 ? -24.805 6.597 62.230 1.00 64.56 221 MET A CA 1
ATOM 1724 C C . MET A 1 221 ? -25.589 7.773 61.633 1.00 64.56 221 MET A C 1
ATOM 1726 O O . MET A 1 221 ? -24.978 8.667 61.068 1.00 64.56 221 MET A O 1
ATOM 1730 N N . GLU A 1 222 ? -26.914 7.797 61.796 1.0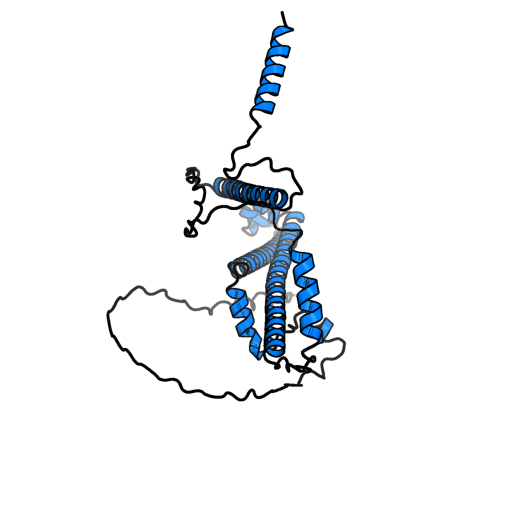0 72.12 222 GLU A N 1
ATOM 1731 C CA . GLU A 1 222 ? -27.774 8.901 61.338 1.00 72.12 222 GLU A CA 1
ATOM 1732 C C . GLU A 1 222 ? -27.503 10.198 62.122 1.00 72.12 222 GLU A C 1
ATOM 1734 O O . GLU A 1 222 ? -27.340 11.255 61.520 1.00 72.12 222 GLU A O 1
ATOM 1739 N N . ALA A 1 223 ? -27.291 10.095 63.440 1.00 68.94 223 ALA A N 1
ATOM 1740 C CA . ALA A 1 223 ? -26.879 11.228 64.273 1.00 68.94 223 ALA A CA 1
ATOM 1741 C C . ALA A 1 223 ? -25.467 11.757 63.944 1.00 68.94 223 ALA A C 1
ATOM 1743 O O . ALA A 1 223 ? -25.189 12.932 64.148 1.00 68.94 223 ALA A O 1
ATOM 1744 N N . LEU A 1 224 ? -24.568 10.910 63.425 1.00 64.56 224 LEU A N 1
ATOM 1745 C CA . LEU A 1 224 ? -23.234 11.344 62.992 1.00 64.56 224 LEU A CA 1
ATOM 1746 C C . LEU A 1 224 ? -23.249 11.969 61.591 1.00 64.56 224 LEU A C 1
ATOM 1748 O O . LEU A 1 224 ? -22.449 12.858 61.322 1.00 64.56 224 LEU A O 1
ATOM 1752 N N . SER A 1 225 ? -24.156 11.544 60.705 1.00 69.50 225 SER A N 1
ATOM 1753 C CA . SER A 1 225 ? -24.305 12.170 59.386 1.00 69.50 225 SER A CA 1
ATOM 1754 C C . SER A 1 225 ? -24.988 13.536 59.437 1.00 69.50 225 SER A C 1
ATOM 1756 O O . SER A 1 225 ? -24.729 14.356 58.568 1.00 69.50 225 SER A O 1
ATOM 1758 N N . GLU A 1 226 ? -25.828 13.801 60.440 1.00 63.66 226 GLU A N 1
ATOM 1759 C CA . GLU A 1 226 ? -26.488 15.105 60.591 1.00 63.66 226 GLU A CA 1
ATOM 1760 C C . GLU A 1 226 ? -25.518 16.200 61.076 1.00 63.66 226 GLU A C 1
ATOM 1762 O O . GLU A 1 226 ? -25.657 17.353 60.685 1.00 63.66 226 GLU A O 1
ATOM 1767 N N . ILE A 1 227 ? -24.473 15.835 61.830 1.00 59.22 227 ILE A N 1
ATOM 1768 C CA . ILE A 1 227 ? -23.456 16.785 62.321 1.00 59.22 227 ILE A CA 1
ATOM 1769 C C . ILE A 1 227 ? -22.473 17.205 61.213 1.00 59.22 227 ILE A C 1
ATOM 1771 O O . ILE A 1 227 ? -21.972 18.318 61.238 1.00 59.22 227 ILE A O 1
ATOM 1775 N N . ILE A 1 228 ? -22.223 16.359 60.208 1.00 57.78 228 ILE A N 1
ATOM 1776 C CA . ILE A 1 228 ? -21.265 16.669 59.125 1.00 57.78 228 ILE A CA 1
ATOM 1777 C C . ILE A 1 228 ? -21.904 17.529 58.014 1.00 57.78 228 ILE A C 1
ATOM 1779 O O . ILE A 1 228 ? -21.196 18.149 57.233 1.00 57.78 228 ILE A O 1
ATOM 1783 N N . VAL A 1 229 ? -23.237 17.617 57.942 1.00 54.78 229 VAL A N 1
ATOM 1784 C CA . VAL A 1 229 ? -23.945 18.397 56.902 1.00 54.78 229 VAL A CA 1
ATOM 1785 C C . VAL A 1 229 ? -24.221 19.849 57.334 1.00 54.78 229 VAL A C 1
ATOM 1787 O O . VAL A 1 229 ? -24.693 20.647 56.526 1.00 54.78 229 VAL A O 1
ATOM 1790 N N . GLN A 1 230 ? -23.919 20.226 58.580 1.00 52.59 230 GLN A N 1
ATOM 1791 C CA . GLN A 1 230 ? -24.158 21.590 59.072 1.00 52.59 230 GLN A CA 1
ATOM 1792 C C . GLN A 1 230 ? -23.033 22.596 58.785 1.00 52.59 230 GLN A C 1
ATOM 1794 O O . GLN A 1 230 ? -23.296 23.786 58.914 1.00 52.59 230 GLN A O 1
ATOM 1799 N N . ASP A 1 231 ? -21.859 22.168 58.309 1.00 51.91 231 ASP A N 1
ATOM 1800 C CA . ASP A 1 231 ? -20.750 23.092 58.004 1.00 51.91 231 ASP A CA 1
ATOM 1801 C C . ASP A 1 231 ? -20.656 23.514 56.521 1.00 51.91 231 ASP A C 1
ATOM 1803 O O . ASP A 1 231 ? -19.905 24.428 56.200 1.00 51.91 231 ASP A O 1
ATOM 1807 N N . ASP A 1 232 ? -21.463 22.936 55.619 1.00 52.44 232 ASP A N 1
ATOM 1808 C CA . ASP A 1 232 ? -21.390 23.211 54.167 1.00 52.44 232 ASP A CA 1
ATOM 1809 C C . ASP A 1 232 ? -22.627 23.948 53.605 1.00 52.44 232 ASP A C 1
ATOM 1811 O O . ASP A 1 232 ? -22.915 23.874 52.406 1.00 52.44 232 ASP A O 1
ATOM 1815 N N . LYS A 1 233 ? -23.425 24.629 54.443 1.00 44.72 233 LYS A N 1
ATOM 1816 C CA . LYS A 1 233 ? -24.688 25.241 53.981 1.00 44.72 233 LYS A CA 1
ATOM 1817 C C . LYS A 1 233 ? -24.954 26.677 54.437 1.00 44.72 233 LYS A C 1
ATOM 1819 O O . LYS A 1 233 ? -26.053 26.989 54.878 1.00 44.72 233 LYS A O 1
ATOM 1824 N N . GLU A 1 234 ? -23.992 27.550 54.178 1.00 48.19 234 GLU A N 1
ATOM 1825 C CA . GLU A 1 234 ? -24.188 28.953 53.777 1.00 48.19 234 GLU A CA 1
ATOM 1826 C C . GLU A 1 234 ? -23.186 29.152 52.620 1.00 48.19 234 GLU A C 1
ATOM 1828 O O . GLU A 1 234 ? -22.002 28.923 52.805 1.00 48.19 234 GLU A O 1
ATOM 1833 N N . GLU A 1 235 ? -23.567 29.297 51.349 1.00 46.47 235 GLU A N 1
ATOM 1834 C CA . GLU A 1 235 ? -24.174 30.483 50.740 1.00 46.47 235 GLU A CA 1
ATOM 1835 C C . GLU A 1 235 ? -24.820 30.151 49.367 1.00 46.47 235 GLU A C 1
ATOM 1837 O O . GLU A 1 235 ? -24.277 29.387 48.571 1.00 46.47 235 GLU A O 1
ATOM 1842 N N . THR A 1 236 ? -25.941 30.834 49.070 1.00 36.50 236 THR A N 1
ATOM 1843 C CA . THR A 1 236 ? -26.479 31.244 47.738 1.00 36.50 236 THR A CA 1
ATOM 1844 C C . THR A 1 236 ? -26.869 30.155 46.711 1.00 36.50 236 THR A C 1
ATOM 1846 O O . THR A 1 236 ? -26.024 29.465 46.166 1.00 36.50 236 THR A O 1
ATOM 1849 N N . ALA A 1 237 ? -28.143 29.861 46.385 1.00 42.88 237 ALA A N 1
ATOM 1850 C CA . ALA A 1 237 ? -29.302 30.673 45.941 1.00 42.88 237 ALA A CA 1
ATOM 1851 C C . ALA A 1 237 ? -29.035 31.468 44.644 1.00 42.88 237 ALA A C 1
ATOM 1853 O O . ALA A 1 237 ? -28.469 32.551 44.690 1.00 42.88 237 ALA A O 1
ATOM 1854 N N . THR A 1 238 ? -29.351 30.944 43.453 1.00 36.50 238 THR A N 1
ATOM 1855 C CA . THR A 1 238 ? -30.511 31.253 42.560 1.00 36.50 238 THR A CA 1
ATOM 1856 C C . THR A 1 238 ? -30.014 30.935 41.124 1.00 36.50 238 THR A C 1
ATOM 1858 O O . THR A 1 238 ? -28.815 30.992 40.904 1.00 36.50 238 THR A O 1
ATOM 1861 N N . ALA A 1 239 ? -30.741 30.543 40.078 1.00 38.34 239 ALA A N 1
ATOM 1862 C CA . ALA A 1 239 ? -32.151 30.450 39.738 1.00 38.34 239 ALA A CA 1
ATOM 1863 C C . ALA A 1 239 ? -32.331 29.328 38.688 1.00 38.34 239 ALA A C 1
ATOM 1865 O O . ALA A 1 239 ? -31.407 28.974 37.959 1.00 38.34 239 ALA A O 1
ATOM 1866 N N . ALA A 1 240 ? -33.544 28.788 38.610 1.00 50.97 240 ALA A N 1
ATOM 1867 C CA . ALA A 1 240 ? -33.970 27.852 37.580 1.00 50.97 240 ALA A CA 1
ATOM 1868 C C . ALA A 1 240 ? -34.258 28.574 36.255 1.00 50.97 240 ALA A C 1
ATOM 1870 O O . ALA A 1 240 ? -35.035 29.525 36.261 1.00 50.97 240 ALA A O 1
ATOM 1871 N N . VAL A 1 241 ? -33.739 28.058 35.136 1.00 41.16 241 VAL A N 1
ATOM 1872 C CA . VAL A 1 241 ? -34.353 28.195 33.806 1.00 41.16 241 VAL A CA 1
ATOM 1873 C C . VAL A 1 241 ? -34.175 26.877 33.052 1.00 41.16 241 VAL A C 1
ATOM 1875 O O . VAL A 1 241 ? -33.070 26.440 32.747 1.00 41.16 241 VAL A O 1
ATOM 1878 N N . THR A 1 242 ? -35.312 26.236 32.810 1.00 53.69 242 THR A N 1
ATOM 1879 C CA . THR A 1 242 ? -35.543 25.232 31.774 1.00 53.69 242 THR A CA 1
ATOM 1880 C C . THR A 1 242 ? -35.357 25.888 30.411 1.00 53.69 242 THR A C 1
ATOM 1882 O O . THR A 1 242 ? -36.066 26.850 30.153 1.00 53.69 242 THR A O 1
ATOM 1885 N N . GLU A 1 243 ? -34.496 25.354 29.542 1.00 39.41 243 GLU A N 1
ATOM 1886 C CA . GLU A 1 243 ? -34.678 25.398 28.084 1.00 39.41 243 GLU A CA 1
ATOM 1887 C C . GLU A 1 243 ? -33.731 24.413 27.372 1.00 39.41 243 GLU A C 1
ATOM 1889 O O . GLU A 1 243 ? -32.722 23.966 27.914 1.00 39.41 243 GLU A O 1
ATOM 1894 N N . GLU A 1 244 ? -34.184 23.985 26.200 1.00 41.78 244 GLU A N 1
ATOM 1895 C CA . GLU A 1 244 ? -33.738 22.876 25.356 1.00 41.78 244 GLU A CA 1
ATOM 1896 C C . GLU A 1 244 ? -32.264 22.948 24.909 1.00 41.78 244 GLU A C 1
ATOM 1898 O O . GLU A 1 244 ? -31.657 24.020 24.929 1.00 41.78 244 GLU A O 1
ATOM 1903 N N . PRO A 1 245 ? -31.660 21.835 24.435 1.00 42.81 245 PRO A N 1
ATOM 1904 C CA . PRO A 1 245 ? -30.361 21.897 23.782 1.00 42.81 245 PRO A CA 1
ATOM 1905 C C . PRO A 1 245 ? -30.525 22.537 22.399 1.00 42.81 245 PRO A C 1
ATOM 1907 O O . PRO A 1 245 ? -30.670 21.859 21.380 1.00 42.81 245 PRO A O 1
ATOM 1910 N N . THR A 1 246 ? -30.495 23.865 22.368 1.00 36.91 246 THR A N 1
ATOM 1911 C CA . THR A 1 246 ? -30.333 24.643 21.146 1.00 36.91 246 THR A CA 1
ATOM 1912 C C . THR A 1 246 ? -28.944 24.355 20.598 1.00 36.91 246 THR A C 1
ATOM 1914 O O . THR A 1 246 ? -27.921 24.623 21.228 1.00 36.91 246 THR A O 1
ATOM 1917 N N . VAL A 1 247 ? -28.937 23.748 19.418 1.00 43.59 247 VAL A N 1
ATOM 1918 C CA . VAL A 1 247 ? -27.788 23.509 18.553 1.00 43.59 247 VAL A CA 1
ATOM 1919 C C . VAL A 1 247 ? -26.978 24.803 18.461 1.00 43.59 247 VAL A C 1
ATOM 1921 O O . VAL A 1 247 ? -27.408 25.760 17.820 1.00 43.59 247 VAL A O 1
ATOM 1924 N N . VAL A 1 248 ? -25.826 24.859 19.137 1.00 42.66 248 VAL A N 1
ATOM 1925 C CA . VAL A 1 248 ? -24.892 25.972 18.969 1.00 42.66 248 VAL A CA 1
ATOM 1926 C C . VAL A 1 248 ? -24.396 25.882 17.540 1.00 42.66 248 VAL A C 1
ATOM 1928 O O . VAL A 1 248 ? -23.758 24.905 17.142 1.00 42.66 248 VAL A O 1
ATOM 1931 N N . ALA A 1 249 ? -24.802 26.887 16.775 1.00 41.59 249 ALA A N 1
ATOM 1932 C CA . ALA A 1 249 ? -24.448 27.104 15.398 1.00 41.59 249 ALA A CA 1
ATOM 1933 C C . ALA A 1 249 ? -22.961 26.816 15.189 1.00 41.59 249 ALA A C 1
ATOM 1935 O O . ALA A 1 249 ? -22.087 27.451 15.783 1.00 41.59 249 ALA A O 1
ATOM 1936 N N . ALA A 1 250 ? -22.701 25.855 14.303 1.00 42.41 250 ALA A N 1
ATOM 1937 C CA . ALA A 1 250 ? -21.508 25.887 13.491 1.00 42.41 250 ALA A CA 1
ATOM 1938 C C . ALA A 1 250 ? -21.342 27.329 13.001 1.00 42.41 250 ALA A C 1
ATOM 1940 O O . ALA A 1 250 ? -22.276 27.905 12.438 1.00 42.41 250 ALA A O 1
ATOM 1941 N N . VAL A 1 251 ? -20.175 27.918 13.251 1.00 45.72 251 VAL A N 1
ATOM 1942 C CA . VAL A 1 251 ? -19.724 29.061 12.467 1.00 45.72 251 VAL A CA 1
ATOM 1943 C C . VAL A 1 251 ? -19.680 28.546 11.035 1.00 45.72 251 VAL A C 1
ATOM 1945 O O . VAL A 1 251 ? -18.760 27.837 10.635 1.00 45.72 251 VAL A O 1
ATOM 1948 N N . GLU A 1 252 ? -20.762 28.802 10.311 1.00 46.22 252 GLU A N 1
ATOM 1949 C CA . GLU A 1 252 ? -20.893 28.569 8.888 1.00 46.22 252 GLU A CA 1
ATOM 1950 C C . GLU A 1 252 ? -19.990 29.615 8.225 1.00 46.22 252 GLU A C 1
ATOM 1952 O O . GLU A 1 252 ? -20.426 30.678 7.780 1.00 46.22 252 GLU A O 1
ATOM 1957 N N . GLU A 1 253 ? -18.678 29.364 8.250 1.00 50.47 253 GLU A N 1
ATOM 1958 C CA . GLU A 1 253 ? -17.762 30.022 7.334 1.00 50.47 253 GLU A CA 1
ATOM 1959 C C . GLU A 1 253 ? -18.223 29.627 5.935 1.00 50.47 253 GLU A C 1
ATOM 1961 O O . GLU A 1 253 ? -18.016 28.501 5.479 1.00 50.47 253 GLU A O 1
ATOM 1966 N N . LYS A 1 254 ? -18.926 30.561 5.281 1.00 41.62 254 LYS A N 1
ATOM 1967 C CA . LYS A 1 254 ? -19.242 30.493 3.858 1.00 41.62 254 LYS A CA 1
ATOM 1968 C C . LYS A 1 254 ? -17.993 30.000 3.125 1.00 41.62 254 LYS A C 1
ATOM 1970 O O . LYS A 1 254 ? -16.970 30.688 3.202 1.00 41.62 254 LYS A O 1
ATOM 1975 N N . PRO A 1 255 ? -18.056 28.869 2.405 1.00 46.44 255 PRO A N 1
ATOM 1976 C CA . PRO A 1 255 ? -16.938 28.458 1.587 1.00 46.44 255 PRO A CA 1
ATOM 1977 C C . PRO A 1 255 ? -16.738 29.564 0.554 1.00 46.44 255 PRO A C 1
ATOM 1979 O O . PRO A 1 255 ? -17.620 29.841 -0.259 1.00 46.44 255 PRO A O 1
ATOM 1982 N N . LYS A 1 256 ? -15.600 30.259 0.627 1.00 56.00 256 LYS A N 1
ATOM 1983 C CA . LYS A 1 256 ? -15.117 31.035 -0.510 1.00 56.00 256 LYS A CA 1
ATOM 1984 C C . LYS A 1 256 ? -14.888 30.021 -1.623 1.00 56.00 256 LYS A C 1
ATOM 1986 O O . LYS A 1 256 ? -13.948 29.235 -1.552 1.00 56.00 256 LYS A O 1
ATOM 1991 N N . GLU A 1 257 ? -15.784 30.006 -2.602 1.00 53.78 257 GLU A N 1
ATOM 1992 C CA . GLU A 1 257 ? -15.568 29.336 -3.880 1.00 53.78 257 GLU A CA 1
ATOM 1993 C C . GLU A 1 257 ? -14.333 29.980 -4.531 1.00 53.78 257 GLU A C 1
ATOM 1995 O O . GLU A 1 257 ? -14.418 31.031 -5.162 1.00 53.78 257 GLU A O 1
ATOM 2000 N N . GLU A 1 258 ? -13.147 29.404 -4.306 1.00 57.19 258 GLU A N 1
ATOM 2001 C CA . GLU A 1 258 ? -11.975 29.709 -5.125 1.00 57.19 258 GLU A CA 1
ATOM 2002 C C . GLU A 1 258 ? -12.157 28.984 -6.467 1.00 57.19 258 GLU A C 1
ATOM 2004 O O . GLU A 1 258 ? -11.882 27.790 -6.601 1.00 57.19 258 GLU A O 1
ATOM 2009 N N . GLU A 1 259 ? -12.656 29.719 -7.466 1.00 53.25 259 GLU A N 1
ATOM 2010 C CA . GLU A 1 259 ? -12.564 29.345 -8.878 1.00 53.25 259 GLU A CA 1
ATOM 2011 C C . GLU A 1 259 ? -11.082 29.212 -9.264 1.00 53.25 259 GLU A C 1
ATOM 2013 O O . GLU A 1 259 ? -10.373 30.185 -9.520 1.00 53.25 259 GLU A O 1
ATOM 2018 N N . GLY A 1 260 ? -10.600 27.973 -9.271 1.00 51.78 260 GLY A N 1
ATOM 2019 C CA . GLY A 1 260 ? -9.234 27.613 -9.633 1.00 51.78 260 GLY A CA 1
ATOM 2020 C C . GLY A 1 260 ? -9.116 26.105 -9.812 1.00 51.78 260 GLY A C 1
ATOM 2021 O O . GLY A 1 260 ? -8.360 25.447 -9.097 1.00 51.78 260 GLY A O 1
ATOM 2022 N N . ASP A 1 261 ? -9.918 25.547 -10.724 1.00 55.81 261 ASP A N 1
ATOM 2023 C CA . ASP A 1 261 ? -10.032 24.105 -10.964 1.00 55.81 261 ASP A CA 1
ATOM 2024 C C . ASP A 1 261 ? -8.769 23.551 -11.650 1.00 55.81 261 ASP A C 1
ATOM 2026 O O . ASP A 1 261 ? -8.656 23.431 -12.869 1.00 55.81 261 ASP A O 1
ATOM 2030 N N . GLY A 1 262 ? -7.765 23.254 -10.827 1.00 77.19 262 GLY A N 1
ATOM 2031 C CA . GLY A 1 262 ? -6.543 22.560 -11.205 1.00 77.19 262 GLY A CA 1
ATOM 2032 C C . GLY A 1 262 ? -6.075 21.634 -10.082 1.00 77.19 262 GLY A C 1
ATOM 2033 O O . GLY A 1 262 ? -6.381 21.842 -8.909 1.00 77.19 262 GLY A O 1
ATOM 2034 N N . LEU A 1 263 ? -5.291 20.604 -10.424 1.00 78.81 263 LEU A N 1
ATOM 2035 C CA . LEU A 1 263 ? -4.709 19.643 -9.466 1.00 78.81 263 LEU A CA 1
ATOM 2036 C C . LEU A 1 263 ? -3.973 20.322 -8.292 1.00 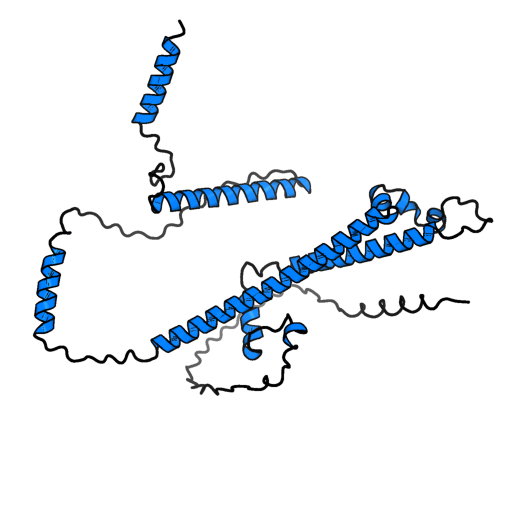78.81 263 LEU A C 1
ATOM 2038 O O . LEU A 1 263 ? -4.018 19.821 -7.171 1.00 78.81 263 LEU A O 1
ATOM 2042 N N . LEU A 1 264 ? -3.358 21.485 -8.529 1.00 82.69 264 LEU A N 1
ATOM 2043 C CA . LEU A 1 264 ? -2.716 22.299 -7.490 1.00 82.69 264 LEU A CA 1
ATOM 2044 C C . LEU A 1 264 ? -3.721 22.966 -6.533 1.00 82.69 264 LEU A C 1
ATOM 2046 O O . LEU A 1 264 ? -3.443 23.061 -5.340 1.00 82.69 264 LEU A O 1
ATOM 2050 N N . GLY A 1 265 ? -4.903 23.359 -7.017 1.00 84.75 265 GLY A N 1
ATOM 2051 C CA . GLY A 1 265 ? -5.978 23.908 -6.183 1.00 84.75 265 GLY A CA 1
ATOM 2052 C C . GLY A 1 265 ? -6.532 22.872 -5.204 1.00 84.75 265 GLY A C 1
ATOM 2053 O O . GLY A 1 265 ? -6.743 23.175 -4.033 1.00 84.75 265 GLY A O 1
ATOM 2054 N N . LYS A 1 266 ? -6.647 21.607 -5.636 1.00 85.50 266 LYS A N 1
ATOM 2055 C CA . LYS A 1 266 ? -7.044 20.499 -4.748 1.00 85.50 266 LYS A CA 1
ATOM 2056 C C . LYS A 1 266 ? -6.036 20.284 -3.622 1.00 85.50 266 LYS A C 1
ATOM 2058 O O . LYS A 1 266 ? -6.443 20.093 -2.483 1.00 85.50 266 LYS A O 1
ATOM 2063 N N . ILE A 1 267 ? -4.736 20.351 -3.926 1.00 84.94 267 ILE A N 1
ATOM 2064 C CA . ILE A 1 267 ? -3.674 20.218 -2.920 1.00 84.94 267 ILE A CA 1
ATOM 2065 C C . ILE A 1 267 ? -3.740 21.371 -1.909 1.00 84.94 267 ILE A C 1
ATOM 2067 O O . ILE A 1 267 ? -3.743 21.105 -0.711 1.00 84.94 267 ILE A O 1
ATOM 2071 N N . LYS A 1 268 ? -3.869 22.625 -2.363 1.00 86.19 268 LYS A N 1
ATOM 2072 C CA . LYS A 1 268 ? -4.034 23.790 -1.475 1.00 86.19 268 LYS A CA 1
ATOM 2073 C C . LYS A 1 268 ? -5.267 23.646 -0.568 1.00 86.19 268 LYS A C 1
ATOM 2075 O O . LYS A 1 268 ? -5.149 23.808 0.641 1.00 86.19 268 LYS A O 1
ATOM 2080 N N . GLY A 1 269 ? -6.401 23.204 -1.118 1.00 88.25 269 GLY A N 1
ATOM 2081 C CA . GLY A 1 269 ? -7.625 22.970 -0.344 1.00 88.25 269 GLY A CA 1
ATOM 2082 C C . GLY A 1 269 ? -7.495 21.892 0.742 1.00 88.25 269 GLY A C 1
ATOM 2083 O O . GLY A 1 269 ? -8.150 21.988 1.779 1.00 88.25 269 GLY A O 1
ATOM 2084 N N . PHE A 1 270 ? -6.630 20.885 0.561 1.00 88.19 270 PHE A N 1
ATOM 2085 C CA . PHE A 1 270 ? -6.326 19.926 1.631 1.00 88.19 270 PHE A CA 1
ATOM 2086 C C . PHE A 1 270 ? -5.548 20.566 2.786 1.00 88.19 270 PHE A C 1
ATOM 2088 O O . PHE A 1 270 ? -5.824 20.225 3.935 1.00 88.19 270 PHE A O 1
ATOM 2095 N N . TYR A 1 271 ? -4.622 21.490 2.507 1.00 87.12 271 TYR A N 1
ATOM 2096 C CA . TYR A 1 271 ? -3.885 22.209 3.551 1.00 87.12 271 TYR A CA 1
ATOM 2097 C C . TYR A 1 271 ? -4.801 23.145 4.341 1.00 87.12 271 TYR A C 1
ATOM 2099 O O . TYR A 1 271 ? -4.824 23.063 5.564 1.00 87.12 271 TYR A O 1
ATOM 2107 N N . ASP A 1 272 ? -5.645 23.927 3.666 1.00 88.62 272 ASP A N 1
ATOM 2108 C CA . ASP A 1 272 ? -6.591 24.833 4.337 1.00 88.62 272 ASP A CA 1
ATOM 2109 C C . ASP A 1 272 ? -7.609 24.057 5.205 1.00 88.62 272 ASP A C 1
ATOM 2111 O O . ASP A 1 272 ? -7.972 24.459 6.318 1.00 88.62 272 ASP A O 1
ATOM 2115 N N . LYS A 1 273 ? -8.042 22.877 4.737 1.00 89.94 273 LYS A N 1
ATOM 2116 C CA . LYS A 1 273 ? -8.905 21.974 5.514 1.00 89.94 273 LYS A CA 1
ATOM 2117 C C . LYS A 1 273 ? -8.178 21.331 6.702 1.00 89.94 273 LYS A C 1
ATOM 2119 O O . LYS A 1 273 ? -8.785 21.129 7.754 1.00 89.94 273 LYS A O 1
ATOM 2124 N N . ALA A 1 274 ? -6.898 20.998 6.553 1.00 87.56 274 ALA A N 1
ATOM 2125 C CA . ALA A 1 274 ? -6.090 20.469 7.648 1.00 87.56 274 ALA A CA 1
ATOM 2126 C C . ALA A 1 274 ? -5.844 21.540 8.725 1.00 87.56 274 ALA A C 1
ATOM 2128 O O . ALA A 1 274 ? -6.012 21.254 9.912 1.00 87.56 274 ALA A O 1
ATOM 2129 N N . ASP A 1 275 ? -5.540 22.772 8.316 1.00 91.19 275 ASP A N 1
ATOM 2130 C CA . ASP A 1 275 ? -5.298 23.898 9.221 1.00 91.19 275 ASP A CA 1
ATOM 2131 C C . ASP A 1 275 ? -6.564 24.293 9.992 1.00 91.19 275 ASP A C 1
ATOM 2133 O O . ASP A 1 275 ? -6.511 24.472 11.210 1.00 91.19 275 ASP A O 1
ATOM 2137 N N . SER A 1 276 ? -7.729 24.345 9.338 1.00 86.81 276 SER A N 1
ATOM 2138 C CA . SER A 1 276 ? -9.005 24.615 10.028 1.00 86.81 276 SER A CA 1
ATOM 2139 C C . SER A 1 276 ? -9.367 23.526 11.047 1.00 86.81 276 SER A C 1
ATOM 2141 O O . SER A 1 276 ? -9.790 23.830 12.167 1.00 86.81 276 SER A O 1
ATOM 2143 N N . MET A 1 277 ? -9.126 22.250 10.723 1.00 89.81 277 MET A N 1
ATOM 2144 C CA . MET A 1 277 ? -9.283 21.158 11.687 1.00 89.81 277 MET A CA 1
ATOM 2145 C C . MET A 1 277 ? -8.316 21.291 12.870 1.00 89.81 277 MET A C 1
ATOM 2147 O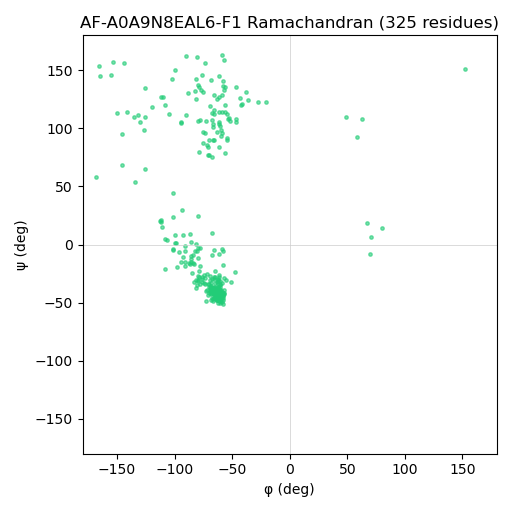 O . MET A 1 277 ? -8.745 21.141 14.016 1.00 89.81 277 M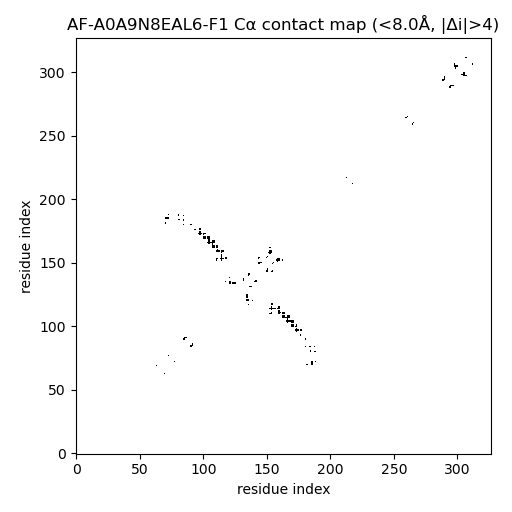ET A O 1
ATOM 2151 N N . ALA A 1 278 ? -7.041 21.600 12.619 1.00 90.12 278 ALA A N 1
ATOM 2152 C CA . ALA A 1 278 ? -6.045 21.800 13.670 1.00 90.12 278 ALA A CA 1
ATOM 2153 C C . ALA A 1 278 ? -6.417 22.977 14.587 1.00 90.12 278 ALA A C 1
ATOM 2155 O O . ALA A 1 278 ? -6.359 22.846 15.810 1.00 90.12 278 ALA A O 1
ATOM 2156 N N . ALA A 1 279 ? -6.893 24.086 14.015 1.00 88.44 279 ALA A N 1
ATOM 2157 C CA . ALA A 1 279 ? -7.382 25.235 14.767 1.00 88.44 279 ALA A CA 1
ATOM 2158 C C . ALA A 1 279 ? -8.579 24.869 15.661 1.00 88.44 279 ALA A C 1
ATOM 2160 O O . ALA A 1 279 ? -8.606 25.240 16.835 1.00 88.44 279 ALA A O 1
ATOM 2161 N N . SER A 1 280 ? -9.533 24.080 15.150 1.00 83.31 280 SER A N 1
ATOM 2162 C CA . SER A 1 280 ? -10.693 23.639 15.939 1.00 83.31 280 SER A CA 1
ATOM 2163 C C . SER A 1 280 ? -10.306 22.734 17.118 1.00 83.31 280 SER A C 1
ATOM 2165 O O . SER A 1 280 ? -10.849 22.880 18.214 1.00 83.31 280 SER A O 1
ATOM 2167 N N . GLN A 1 281 ? -9.321 21.846 16.931 1.00 87.44 281 GLN A N 1
ATOM 2168 C CA . GLN A 1 281 ? -8.817 20.974 17.995 1.00 87.44 281 GLN A CA 1
ATOM 2169 C C . GLN A 1 281 ? -8.009 21.753 19.034 1.00 87.44 281 GLN A C 1
ATOM 2171 O O . GLN A 1 281 ? -8.149 21.499 20.229 1.00 87.44 281 GLN A O 1
ATOM 2176 N N . ALA A 1 282 ? -7.205 22.726 18.600 1.00 88.62 282 ALA A N 1
ATOM 2177 C CA . ALA A 1 282 ? -6.467 23.605 19.500 1.00 88.62 282 ALA A CA 1
ATOM 2178 C C . ALA A 1 282 ? -7.414 24.448 20.370 1.00 88.62 282 ALA A C 1
ATOM 2180 O O . ALA A 1 282 ? -7.191 24.585 21.572 1.00 88.62 282 ALA A O 1
ATOM 2181 N N . LEU A 1 283 ? -8.505 24.962 19.793 1.00 84.75 283 LEU A N 1
ATOM 2182 C CA . LEU A 1 283 ? -9.521 25.714 20.532 1.00 84.75 283 LEU A CA 1
ATOM 2183 C C . LEU A 1 283 ? -10.223 24.822 21.569 1.00 84.75 283 LEU A C 1
ATOM 2185 O O . LEU A 1 283 ? -10.362 25.215 22.727 1.00 84.75 283 LEU A O 1
ATOM 2189 N N . LEU A 1 284 ? -10.590 23.595 21.187 1.00 86.69 284 LEU A N 1
ATOM 2190 C CA . LEU A 1 284 ? -11.219 22.630 22.092 1.00 86.69 284 LEU A CA 1
ATOM 2191 C C . LEU A 1 284 ? -10.291 22.224 23.251 1.00 86.69 284 LEU A C 1
ATOM 2193 O O . LEU A 1 284 ? -10.730 22.193 24.398 1.00 86.69 284 LEU A O 1
ATOM 2197 N N . LEU A 1 285 ? -9.002 21.995 22.980 1.00 86.44 285 LEU A N 1
ATOM 2198 C CA . LEU A 1 285 ? -8.003 21.695 24.013 1.00 86.44 285 LEU A CA 1
ATOM 2199 C C . LEU A 1 285 ? -7.774 22.866 24.973 1.00 86.44 285 LEU A C 1
ATOM 2201 O O . LEU A 1 285 ? -7.641 22.647 26.176 1.00 86.44 285 LEU A O 1
ATOM 2205 N N . ASN A 1 286 ? -7.759 24.103 24.470 1.00 83.00 286 ASN A N 1
ATOM 2206 C CA . ASN A 1 286 ? -7.640 25.283 25.325 1.00 83.00 286 ASN A CA 1
ATOM 2207 C C . ASN A 1 286 ? -8.838 25.398 26.272 1.00 83.00 286 ASN A C 1
ATOM 2209 O O . ASN A 1 286 ? -8.641 25.610 27.466 1.00 83.00 286 ASN A O 1
ATOM 2213 N N . LYS A 1 287 ? -10.056 25.157 25.773 1.00 84.31 287 LYS A N 1
ATOM 2214 C CA . LYS A 1 287 ? -11.264 25.139 26.605 1.00 84.31 287 LYS A CA 1
ATOM 2215 C C . LYS A 1 287 ? -11.205 24.050 27.681 1.00 84.31 287 LYS A C 1
ATOM 2217 O O . LYS A 1 287 ? -11.483 24.323 28.842 1.00 84.31 287 LYS A O 1
ATOM 2222 N N . GLU A 1 288 ? -10.759 22.841 27.334 1.00 86.56 288 GLU A N 1
ATOM 2223 C CA . GLU A 1 288 ? -10.575 21.771 28.325 1.00 86.56 288 GLU A CA 1
ATOM 2224 C C . GLU A 1 288 ? -9.527 22.115 29.397 1.00 86.56 288 GLU A C 1
ATOM 2226 O O . GLU A 1 288 ? -9.665 21.699 30.548 1.00 86.56 288 GLU A O 1
ATOM 2231 N N . MET A 1 289 ? -8.466 22.849 29.047 1.00 84.31 289 MET A N 1
ATOM 2232 C CA . MET A 1 289 ? -7.451 23.278 30.014 1.00 84.31 289 MET A CA 1
ATOM 2233 C C . MET A 1 289 ? -7.927 24.421 30.918 1.00 84.31 289 MET A C 1
ATOM 2235 O O . MET A 1 289 ? -7.547 24.446 32.093 1.00 84.31 289 MET A O 1
ATOM 2239 N N . GLU A 1 290 ? -8.774 25.316 30.407 1.00 76.88 290 GLU A N 1
ATOM 2240 C CA . GLU A 1 290 ? -9.471 26.331 31.207 1.00 76.88 290 GLU A CA 1
ATOM 2241 C C . GLU A 1 290 ? -10.473 25.680 32.176 1.00 76.88 290 GLU A C 1
ATOM 2243 O O . GLU A 1 290 ? -10.442 25.969 33.372 1.00 76.88 290 GLU A O 1
ATOM 2248 N N . ASP A 1 291 ? -11.292 24.731 31.709 1.00 84.62 291 ASP A N 1
ATOM 2249 C CA . ASP A 1 291 ? -12.280 24.019 32.538 1.00 84.62 291 ASP A CA 1
ATOM 2250 C C . ASP A 1 291 ? -11.623 23.163 33.635 1.00 84.62 291 ASP A C 1
ATOM 2252 O O . ASP A 1 291 ? -12.156 23.021 34.737 1.00 84.62 291 ASP A O 1
ATOM 2256 N N . ARG A 1 292 ? -10.432 22.608 33.366 1.00 87.12 292 ARG A N 1
ATOM 2257 C CA . ARG A 1 292 ? -9.626 21.882 34.365 1.00 87.12 292 ARG A CA 1
ATOM 2258 C C . ARG A 1 292 ? -8.874 22.804 35.329 1.00 87.12 292 ARG A C 1
ATOM 2260 O O . ARG A 1 292 ? -8.189 22.297 36.216 1.00 87.12 292 ARG A O 1
ATOM 2267 N N . GLY A 1 293 ? -8.962 24.125 35.156 1.00 77.25 293 GLY A N 1
ATOM 2268 C CA . GLY A 1 293 ? -8.284 25.110 35.998 1.00 77.25 293 GLY A CA 1
ATOM 2269 C C . GLY A 1 293 ? -6.757 25.093 35.878 1.00 77.25 293 GLY A C 1
ATOM 2270 O O . GLY A 1 293 ? -6.074 25.593 36.768 1.00 77.25 293 GLY A O 1
ATOM 2271 N N . MET A 1 294 ? -6.205 24.504 34.808 1.00 77.75 294 MET A N 1
ATOM 2272 C CA . MET A 1 294 ? -4.756 24.512 34.551 1.00 77.75 294 MET A CA 1
ATOM 2273 C C . MET A 1 294 ? -4.281 25.843 33.961 1.00 77.75 294 MET A C 1
ATOM 2275 O O . MET A 1 294 ? -3.108 26.187 34.086 1.00 77.75 294 MET A O 1
ATOM 2279 N N . ILE A 1 295 ? -5.186 26.592 33.331 1.00 68.19 295 ILE A N 1
ATOM 2280 C CA . ILE A 1 295 ? -4.942 27.926 32.787 1.00 68.19 295 ILE A CA 1
ATOM 2281 C C . ILE A 1 295 ? -5.992 28.859 33.392 1.00 68.19 295 ILE A C 1
ATOM 2283 O O . ILE A 1 295 ? -7.166 28.503 33.483 1.00 68.19 295 ILE A O 1
ATOM 2287 N N . VAL A 1 296 ? -5.568 30.041 33.847 1.00 65.75 296 VAL A N 1
ATOM 2288 C CA . VAL A 1 296 ? -6.481 31.093 34.321 1.00 65.75 296 VAL A CA 1
ATOM 2289 C C . VAL A 1 296 ? -7.423 31.441 33.166 1.00 65.75 296 VAL A C 1
ATOM 2291 O O . VAL A 1 296 ? -6.928 31.678 32.070 1.00 65.75 296 VAL A O 1
ATOM 2294 N N . LYS A 1 297 ? -8.749 31.450 33.375 1.00 61.34 297 LYS A N 1
ATOM 2295 C CA . LYS A 1 297 ? -9.729 31.790 32.324 1.00 61.34 297 LYS A CA 1
ATOM 2296 C C . LYS A 1 297 ? -9.366 33.135 31.683 1.00 61.34 297 LYS A C 1
ATOM 2298 O O . LYS A 1 297 ? -9.504 34.176 32.320 1.00 61.34 297 LYS A O 1
ATOM 2303 N N . ILE A 1 298 ? -8.897 33.105 30.434 1.00 56.41 298 ILE A N 1
ATOM 2304 C CA . ILE A 1 298 ? -8.668 34.308 29.614 1.00 56.41 298 ILE A CA 1
ATOM 2305 C C . ILE A 1 298 ? -9.903 34.573 28.732 1.00 56.41 298 ILE A C 1
ATOM 2307 O O . ILE A 1 298 ? -10.069 35.673 28.197 1.00 56.41 298 ILE A O 1
ATOM 2311 N N . THR A 1 299 ? -10.801 33.589 28.596 1.00 52.69 299 THR A N 1
ATOM 2312 C CA . THR A 1 299 ? -12.046 33.715 27.838 1.00 52.69 299 THR A CA 1
ATOM 2313 C C . THR A 1 299 ? -13.270 33.721 28.756 1.00 52.69 299 THR A C 1
ATOM 2315 O O . THR A 1 299 ? -13.433 32.863 29.622 1.00 52.69 299 THR A O 1
ATOM 2318 N N . ASP A 1 300 ? -14.114 34.741 28.595 1.00 54.72 300 ASP A N 1
ATOM 2319 C CA . ASP A 1 300 ? -15.464 34.749 29.161 1.00 54.72 300 ASP A CA 1
ATOM 2320 C C . ASP A 1 300 ? -16.384 33.919 28.247 1.00 54.72 300 ASP A C 1
ATOM 2322 O O . ASP A 1 300 ? -16.041 33.688 27.082 1.00 54.72 300 ASP A O 1
ATOM 2326 N N . GLU A 1 301 ? -17.546 33.471 28.732 1.00 57.34 301 GLU A N 1
ATOM 2327 C CA . GLU A 1 301 ? -18.398 32.443 28.082 1.00 57.34 301 GLU A CA 1
ATOM 2328 C C . GLU A 1 301 ? -18.888 32.791 26.655 1.00 57.34 301 GLU A C 1
ATOM 2330 O O . GLU A 1 301 ? -19.486 31.966 25.965 1.00 57.34 301 GLU A O 1
ATOM 2335 N N . THR A 1 302 ? -18.582 33.997 26.173 1.00 55.03 302 THR A N 1
ATOM 2336 C CA . THR A 1 302 ? -18.878 34.500 24.826 1.00 55.03 302 THR A CA 1
ATOM 2337 C C . THR A 1 302 ? -17.708 34.426 23.830 1.00 55.03 302 THR A C 1
ATOM 2339 O O . THR A 1 302 ? -17.869 34.827 22.679 1.00 55.03 302 THR A O 1
ATOM 2342 N N . GLY A 1 303 ? -16.533 33.912 24.214 1.00 50.12 303 GLY A N 1
ATOM 2343 C CA . GLY A 1 303 ? -15.404 33.696 23.294 1.00 50.12 303 GLY A CA 1
ATOM 2344 C C . GLY A 1 303 ? -14.707 34.969 22.787 1.00 50.12 303 GLY A C 1
ATOM 2345 O O . GLY A 1 303 ? -13.807 34.884 21.950 1.00 50.12 303 GLY A O 1
ATOM 2346 N N . LEU A 1 304 ? -15.064 36.151 23.300 1.00 51.03 304 LEU A N 1
ATOM 2347 C CA . LEU A 1 304 ? -14.280 37.371 23.109 1.00 51.03 304 LEU A CA 1
ATOM 2348 C C . LEU A 1 304 ? -13.234 37.496 24.220 1.00 51.03 304 LEU A C 1
ATOM 2350 O O . LEU A 1 304 ? -13.558 37.404 25.402 1.00 51.03 304 LEU A O 1
ATOM 2354 N N . LYS A 1 305 ? -11.973 37.738 23.830 1.00 52.38 305 LYS A N 1
ATOM 2355 C CA . LYS A 1 305 ? -10.879 38.083 24.750 1.00 52.38 305 LYS A CA 1
ATOM 2356 C C . LYS A 1 305 ? -11.315 39.248 25.638 1.00 52.38 305 LYS A C 1
ATOM 2358 O O . LYS A 1 305 ? -11.327 40.395 25.190 1.00 52.38 305 LYS A O 1
ATOM 2363 N N . VAL A 1 306 ? -11.594 38.967 26.906 1.00 50.94 306 VAL A N 1
ATOM 2364 C CA . VAL A 1 306 ? -11.664 39.998 27.936 1.00 50.94 306 VAL A CA 1
ATOM 2365 C C . VAL A 1 306 ? -10.221 40.312 28.307 1.00 50.94 306 VAL A C 1
ATOM 2367 O O . VAL A 1 306 ? -9.690 39.837 29.303 1.00 50.94 306 VAL A O 1
ATOM 2370 N N . ILE A 1 307 ? -9.554 41.124 27.480 1.00 51.00 307 ILE A N 1
ATOM 2371 C CA . ILE A 1 307 ? -8.531 42.004 28.044 1.00 51.00 307 ILE A CA 1
ATOM 2372 C C . ILE A 1 307 ? -9.336 42.874 29.000 1.00 51.00 307 ILE A C 1
ATOM 2374 O O . ILE A 1 307 ? -10.133 43.704 28.551 1.00 51.00 307 ILE A O 1
ATOM 2378 N N . GLY A 1 308 ? -9.236 42.592 30.302 1.00 48.28 308 GLY A N 1
ATOM 2379 C CA . GLY A 1 308 ? -9.934 43.359 31.323 1.00 48.28 308 GLY A CA 1
ATOM 2380 C C . GLY A 1 308 ? -9.726 44.838 31.025 1.00 48.28 308 GLY A C 1
ATOM 2381 O O . GLY A 1 308 ? -8.618 45.246 30.669 1.00 48.28 308 GLY A O 1
ATOM 2382 N N . LYS A 1 309 ? -10.787 45.649 31.107 1.00 57.75 309 LYS A N 1
ATOM 2383 C CA . LYS A 1 309 ? -10.724 47.097 30.819 1.00 57.75 309 LYS A CA 1
ATOM 2384 C C . LYS A 1 309 ? -9.544 47.789 31.527 1.00 57.75 309 LYS A C 1
ATOM 2386 O O . LYS A 1 309 ? -9.052 48.801 31.044 1.00 57.75 309 LYS A O 1
ATOM 2391 N N . GLU A 1 310 ? -9.058 47.208 32.620 1.00 54.56 310 GLU A N 1
ATOM 2392 C CA . GLU A 1 310 ? -7.897 47.652 33.387 1.00 54.56 310 GLU A CA 1
ATOM 2393 C C . GLU A 1 310 ? -6.534 47.383 32.712 1.00 54.56 310 GLU A C 1
ATOM 2395 O O . GLU A 1 310 ? -5.633 48.214 32.820 1.00 54.56 310 GLU A O 1
ATOM 2400 N N . GLU A 1 311 ? -6.362 46.290 31.962 1.00 59.50 311 GLU A N 1
ATOM 2401 C CA . GLU A 1 311 ? -5.121 46.010 31.215 1.00 59.50 311 GLU A CA 1
ATOM 2402 C C . GLU A 1 311 ? -5.057 46.779 29.891 1.00 59.50 311 GLU A C 1
ATOM 2404 O O . GLU A 1 311 ? -3.994 47.271 29.506 1.00 59.50 311 GLU A O 1
ATOM 2409 N N . ALA A 1 312 ? -6.203 46.973 29.229 1.00 59.50 312 ALA A N 1
ATOM 2410 C CA . ALA A 1 312 ? -6.294 47.843 28.057 1.00 59.50 312 ALA A CA 1
ATOM 2411 C C . ALA A 1 312 ? -5.990 49.309 28.419 1.00 59.50 312 ALA A C 1
ATOM 2413 O O . ALA A 1 312 ? -5.290 49.994 27.671 1.00 59.50 312 ALA A O 1
ATOM 2414 N N . ALA A 1 313 ? -6.446 49.766 29.593 1.00 67.94 313 ALA A N 1
ATOM 2415 C CA . ALA A 1 313 ? -6.125 51.092 30.114 1.00 67.94 313 ALA A CA 1
ATOM 2416 C C . ALA A 1 313 ? -4.631 51.239 30.456 1.00 67.94 313 ALA A C 1
ATOM 2418 O O . ALA A 1 313 ? -4.039 52.268 30.136 1.00 67.94 313 ALA A O 1
ATOM 2419 N N . LYS A 1 314 ? -3.987 50.209 31.027 1.00 70.75 314 LYS A N 1
ATOM 2420 C CA . LYS A 1 314 ? -2.534 50.230 31.289 1.00 70.75 314 LYS A CA 1
ATOM 2421 C C . LYS A 1 314 ? -1.701 50.269 30.006 1.00 70.75 314 LYS A C 1
ATOM 2423 O O . LYS A 1 314 ? -0.758 51.049 29.929 1.00 70.75 314 LYS A O 1
ATOM 2428 N N . LEU A 1 315 ? -2.077 49.511 28.975 1.00 69.38 315 LEU A N 1
ATOM 2429 C CA . LEU A 1 315 ? -1.387 49.541 27.678 1.00 69.38 315 LEU A CA 1
ATOM 2430 C C . LEU A 1 315 ? -1.601 50.855 26.909 1.00 69.38 315 LEU A C 1
ATOM 2432 O O . LEU A 1 315 ? -0.716 51.276 26.162 1.00 69.38 315 LEU A O 1
ATOM 2436 N N . GLN A 1 316 ? -2.749 51.521 27.079 1.00 73.06 316 GLN A N 1
ATOM 2437 C CA . GLN A 1 316 ? -2.966 52.869 26.540 1.00 73.06 316 GLN A CA 1
ATOM 2438 C C . GLN A 1 316 ? -2.150 53.919 27.303 1.00 73.06 316 GLN A C 1
ATOM 2440 O O . GLN A 1 316 ? -1.471 54.719 26.663 1.00 73.06 316 GLN A O 1
ATOM 2445 N N . GLN A 1 317 ? -2.106 53.854 28.638 1.00 77.50 317 GLN A N 1
ATOM 2446 C CA . GLN A 1 317 ? -1.274 54.751 29.447 1.00 77.50 317 GLN A CA 1
ATOM 2447 C C . GLN A 1 317 ? 0.227 54.577 29.168 1.00 77.50 317 GLN A C 1
ATOM 2449 O O . GLN A 1 317 ? 0.947 55.570 29.086 1.00 77.50 317 GLN A O 1
ATOM 2454 N N . GLU A 1 318 ? 0.716 53.351 28.952 1.00 78.50 318 GLU A N 1
ATOM 2455 C CA . GLU A 1 318 ? 2.116 53.127 28.562 1.00 78.50 318 GLU A CA 1
ATOM 2456 C C . GLU A 1 318 ? 2.435 53.678 27.166 1.00 78.50 318 GLU A C 1
ATOM 2458 O O . GLU A 1 318 ? 3.515 54.238 26.960 1.00 78.50 318 GLU A O 1
ATOM 2463 N N . LYS A 1 319 ? 1.502 53.576 26.210 1.00 79.75 319 LYS A N 1
ATOM 2464 C CA . LYS A 1 319 ? 1.672 54.164 24.873 1.00 79.75 319 LYS A CA 1
ATOM 2465 C C . LYS A 1 319 ? 1.663 55.692 24.903 1.00 79.75 319 LYS A C 1
ATOM 2467 O O . LYS A 1 319 ? 2.481 56.306 24.223 1.00 79.75 319 LYS A O 1
ATOM 2472 N N . GLU A 1 320 ? 0.797 56.304 25.706 1.00 78.19 320 GLU A N 1
ATOM 2473 C CA . GLU A 1 320 ? 0.752 57.762 25.882 1.00 78.19 320 GLU A CA 1
ATOM 2474 C C . GLU A 1 320 ? 1.998 58.286 26.617 1.00 78.19 320 GLU A C 1
ATOM 2476 O O . GLU A 1 320 ? 2.585 59.289 26.206 1.00 78.19 320 GLU A O 1
ATOM 2481 N N . ALA A 1 321 ? 2.492 57.560 27.626 1.00 77.06 321 ALA A N 1
ATOM 2482 C CA . ALA A 1 321 ? 3.722 57.910 28.340 1.00 77.06 321 ALA A CA 1
ATOM 2483 C C . ALA A 1 321 ? 4.992 57.779 27.475 1.00 77.06 321 ALA A C 1
ATOM 2485 O O . ALA A 1 321 ? 5.961 58.512 27.684 1.00 77.06 321 ALA A O 1
ATOM 2486 N N . GLN A 1 322 ? 5.010 56.863 26.499 1.00 73.94 322 GLN A N 1
ATOM 2487 C CA . GLN A 1 322 ? 6.116 56.741 25.542 1.00 73.94 322 GLN A CA 1
ATOM 2488 C C . GLN A 1 322 ? 6.052 57.781 24.416 1.00 73.94 322 GLN A C 1
ATOM 2490 O O . GLN A 1 322 ? 7.102 58.204 23.932 1.00 73.94 322 GLN A O 1
ATOM 2495 N N . ALA A 1 323 ? 4.856 58.228 24.020 1.00 74.75 323 ALA A N 1
ATOM 2496 C CA . ALA A 1 323 ? 4.691 59.271 23.009 1.00 74.75 323 ALA A CA 1
ATOM 2497 C C . ALA A 1 323 ? 5.120 60.663 23.516 1.00 74.75 323 ALA A C 1
ATOM 2499 O O . ALA A 1 323 ? 5.710 61.421 22.756 1.00 74.75 323 ALA A O 1
ATOM 2500 N N . GLY A 1 324 ? 4.919 60.972 24.803 1.00 63.84 324 GLY A N 1
ATOM 2501 C CA . GLY A 1 324 ? 5.293 62.266 25.399 1.00 63.84 324 GLY A CA 1
ATOM 2502 C C . GLY A 1 324 ? 6.776 62.449 25.759 1.00 63.84 324 GLY A C 1
ATOM 2503 O O . GLY A 1 324 ? 7.155 63.512 26.237 1.00 63.84 324 GLY A O 1
ATOM 2504 N N . LYS A 1 325 ? 7.630 61.433 25.570 1.00 56.50 325 LYS A N 1
ATOM 2505 C CA . LYS A 1 325 ? 9.087 61.509 25.831 1.00 56.50 325 LYS A CA 1
ATOM 2506 C C . LYS A 1 325 ? 9.930 61.735 24.572 1.00 56.50 325 LYS A C 1
ATOM 2508 O O . LYS A 1 325 ? 11.153 61.608 24.630 1.00 56.50 325 LYS A O 1
ATOM 2513 N N . LYS A 1 326 ? 9.286 61.996 23.434 1.00 54.84 326 LYS A N 1
ATOM 2514 C CA . LYS A 1 326 ? 9.940 62.134 22.127 1.00 54.84 326 LYS A CA 1
ATOM 2515 C C . LYS A 1 326 ? 9.922 63.554 21.552 1.00 54.84 326 LYS A C 1
ATOM 2517 O O . LYS A 1 326 ? 10.257 63.694 20.379 1.00 54.84 326 LYS A O 1
ATOM 2522 N N . ASP A 1 327 ? 9.610 64.543 22.389 1.00 51.91 327 ASP A N 1
ATOM 2523 C CA . ASP A 1 327 ? 9.765 65.977 22.113 1.00 51.91 327 ASP A CA 1
ATOM 2524 C C . ASP A 1 327 ? 10.872 66.582 22.990 1.00 51.91 327 ASP A C 1
ATOM 2526 O O . ASP A 1 327 ? 10.899 66.275 24.208 1.00 51.91 327 ASP A O 1
#

Solvent-accessible surface area (backbone atoms only — not comparable to full-atom values): 20630 Å² total; per-residue (Å²): 137,87,74,88,70,72,69,70,70,68,67,72,75,75,77,75,89,80,78,79,84,83,81,88,77,81,92,77,90,82,81,88,81,92,75,90,71,93,77,79,91,75,89,76,84,76,77,81,79,82,76,78,81,79,84,74,85,79,67,56,97,58,48,66,74,80,39,80,79,72,67,96,62,57,78,89,53,40,66,60,41,50,54,55,41,55,71,34,78,82,40,53,64,42,67,58,52,35,51,48,22,44,50,48,15,51,50,15,45,51,47,22,53,49,15,54,50,49,52,53,49,64,71,47,84,74,66,90,89,54,94,66,89,46,53,43,53,76,72,71,44,46,67,40,70,73,34,72,67,49,25,45,37,36,73,36,74,65,27,21,48,51,28,38,54,51,8,52,53,24,40,52,51,26,49,51,55,55,49,50,56,50,55,52,36,51,54,53,48,54,52,51,51,53,51,52,53,51,52,50,63,65,64,46,71,79,74,75,76,71,70,80,73,58,78,72,58,59,58,57,52,53,60,54,54,58,64,68,60,69,80,78,75,84,82,83,91,86,80,92,76,92,78,76,93,70,78,77,73,73,84,77,72,72,79,76,82,75,91,51,98,45,80,67,44,56,54,52,51,51,50,57,52,49,50,54,52,51,52,53,51,51,52,52,51,50,51,54,34,35,76,68,63,77,38,81,78,58,58,50,103,80,74,52,76,58,68,48,74,68,57,52,48,49,56,48,51,52,53,52,60,57,61,72,69,75,119

Foldseek 3Di:
DDDPPVPVVVPVVPPPPDDDDDDDDDDDDDDDDDDDDDDDDDDDPPDPPPPPPPPPPPCPPCNCVVCVPDAPDDPVCLVVLLVVLCPDPLNVCLVVLLVVLQVLLVQLVVLLVQLVVLVVQQVDDDDPVDPDPGSCVVVVNVVCVVDPLSCQLRVDPVNSVCSNVRSVVSNVVSVVSVVVSRVSSNVSVVVVVVVVVVVVVVPPPPPPPPPVPDPVVVVVVVVVVVVVVVPPDDDDDDDDDDDDPDDPDDPCPPPPPPPDPDPVVVVVVVVVVVVVVVVVVVVVVVVVCCVVVVDPPQDDPVRDGCPPPVNVVVVVVVVVVVVVVPD

Mean predicted aligned error: 19.4 Å

Sequence (327 aa):
MMRPFSLLLFLSARSLSSQAWIHSGPNTRLSCFSRVSTQTRTTCSTTVLRLASSEDDNRGPLSSIFQPYDTKIPPELRDEIYAAEANTPAAQERGTRVATYALIAFIGIVLAFFNAFITELRNSPIPPEVDITDPLAYAGFSWVASNPITGFLFMNKLGGGICLLGGAGAGLMAEAELDTKRINAEKIFEELQRRREKKEKQKAPKRNKKKRRSGKEKKRMEALSEIIVQDDKEETATAAVTEEPTVVAAVEEKPKEEEGDGLLGKIKGFYDKADSMAASQALLLNKEMEDRGMIVKITDETGLKVIGKEEAAKLQQEKEAQAGKKD

Nearest PDB structures (foldseek):
  7nna-assembly1_A  TM=2.291E-01  e=1.950E+00  Klebsiella pneumoniae